Protein AF-Q19450-F1 (afdb_monomer_lite)

Sequence (254 aa):
MGIEKHACKVAGTRKIILIYSLVGLLTFSYFVCAEPRILIRANNFVHLALHAIVLFGVYNNTERSLRWSANIVYFYVLLYFAIFLVFPVMLASCKASGILPGITEGKVLKMIDKVLGRNNEPFGNETAAQIDVHIKHQLFKVFGDDFTKNKVNSMILCDISRKQLLKMPQHSDFKLMEQSRIYLDNYASKVVFEKILQDVRRDDECMYGLIAGLGMGLFCYMLYGLIYLEHAMLKQLWSIAVIVKPTEENYSNF

InterPro domains:
  IPR024483 Glia associated membrane protein glam-1 [PF10912] (13-120)
  IPR024483 Glia associated membrane protein glam-1 [PTHR35013] (1-247)

pLDDT: mean 77.2, std 13.77, range [36.59, 93.75]

Foldseek 3Di:
DVVVVLVVVLVVLLVVLLVVLVVQLVVLVVVLVPDPDPVSNVVSVVSNVLSVLLNVLSLQLALVSLVVSLVVLVVVLVVLVVCLVVVLVVVVVCVVVCVPVPPPPPPVVVVVCVVVVVPPDVVCVVVLVVLLVVLLVLLCQQQVDPVVNVVSVVLSVPPVSVVLSSCLCVDPVSVVSNVVVDHDDPVVSVVVVVVSSVVSVVVVVVVCVVVVSVVVSVVSVVVSVVSVVSSVSSVSSSVVCVVVVDDPVVSNVD

Secondary structure (DSSP, 8-state):
-HHHHHHHHHHHHHHHHHHHHHHHHHHHHHHHHH---HHHHHHHHHHHHHHHHHHHHHHH--HHHHHHHHHHHHHHHHHHHHHHHHHHHHHHHHHHTT-S----HHHHHHHHHHHTT----THHHHHHHHHHHHHHHHHHHH---HHHHHHHHHHHTSHHHHHHHHHGGGSHHHHHHHHHT----HHHHHHHHHHHHHHHHHHHHHHHHHHHHHHHHHHHHHHHHHHHHHHHHHHHHHHHHHHH---HHHHHH-

Structure (mmCIF, N/CA/C/O backbone):
data_AF-Q19450-F1
#
_entry.id   AF-Q19450-F1
#
loop_
_atom_site.group_PDB
_atom_site.id
_atom_site.type_symbol
_atom_site.label_atom_id
_atom_site.label_alt_id
_atom_site.label_comp_id
_atom_site.label_asym_id
_atom_site.label_entity_id
_atom_site.label_seq_id
_atom_site.pdbx_PDB_ins_code
_atom_site.Cartn_x
_atom_site.Cartn_y
_atom_site.Cartn_z
_atom_site.occupancy
_atom_site.B_iso_or_equiv
_atom_site.auth_seq_id
_atom_site.auth_comp_id
_atom_site.auth_asym_id
_atom_site.auth_atom_id
_atom_site.pdbx_PDB_model_num
ATOM 1 N N . MET A 1 1 ? -37.309 -21.407 18.566 1.00 50.69 1 MET A N 1
ATOM 2 C CA . MET A 1 1 ? -36.339 -21.708 17.484 1.00 50.69 1 MET A CA 1
ATOM 3 C C . MET A 1 1 ? -35.580 -20.494 16.925 1.00 50.69 1 MET A C 1
ATOM 5 O O . MET A 1 1 ? -34.470 -20.682 16.444 1.00 50.69 1 MET A O 1
ATOM 9 N N . GLY A 1 2 ? -36.120 -19.262 16.956 1.00 69.25 2 GLY A N 1
ATOM 10 C CA . GLY A 1 2 ? -35.393 -18.073 16.466 1.00 69.25 2 GLY A CA 1
ATOM 11 C C . GLY A 1 2 ? -34.268 -17.585 17.392 1.00 69.25 2 GLY A C 1
ATOM 12 O O . GLY A 1 2 ? -33.172 -17.293 16.924 1.00 69.25 2 GLY A O 1
ATOM 13 N N . ILE A 1 3 ? -34.511 -17.556 18.708 1.00 63.91 3 ILE A N 1
ATOM 14 C CA . ILE A 1 3 ? -33.591 -16.966 19.700 1.00 63.91 3 ILE A CA 1
ATOM 15 C C . ILE A 1 3 ? -32.264 -17.741 19.793 1.00 63.91 3 ILE A C 1
ATOM 17 O O . ILE A 1 3 ? -31.203 -17.126 19.768 1.00 63.91 3 ILE A O 1
ATOM 21 N N . GLU A 1 4 ? -32.293 -19.077 19.790 1.00 66.06 4 GLU A N 1
ATOM 22 C CA . GLU A 1 4 ? -31.074 -19.908 19.836 1.00 66.06 4 GLU A CA 1
ATOM 23 C C . GLU A 1 4 ? -30.169 -19.711 18.611 1.00 66.06 4 GLU A C 1
ATOM 25 O O . GLU A 1 4 ? -28.948 -19.608 18.739 1.00 66.06 4 GLU A O 1
ATOM 30 N N . LYS A 1 5 ? -30.756 -19.583 17.411 1.00 71.88 5 LYS A N 1
ATOM 31 C CA . LYS A 1 5 ? -29.988 -19.283 16.191 1.00 71.88 5 LYS A CA 1
ATOM 32 C C . LYS A 1 5 ? -29.337 -17.900 16.262 1.00 71.88 5 LYS A C 1
ATOM 34 O O . LYS A 1 5 ? -28.236 -17.727 15.743 1.00 71.88 5 LYS A O 1
ATOM 39 N N . HIS A 1 6 ? -29.992 -16.926 16.896 1.00 66.31 6 HIS A N 1
ATOM 40 C CA . HIS A 1 6 ? -29.406 -15.606 17.128 1.00 66.31 6 HIS A CA 1
ATOM 41 C C . HIS A 1 6 ? -28.274 -15.658 18.161 1.00 66.31 6 HIS A C 1
ATOM 43 O O . HIS A 1 6 ? -27.201 -15.130 17.884 1.00 66.31 6 HIS A O 1
ATOM 49 N N . ALA A 1 7 ? -28.464 -16.361 19.280 1.00 65.06 7 ALA A N 1
ATOM 50 C CA . ALA A 1 7 ? -27.452 -16.566 20.318 1.00 65.06 7 ALA A CA 1
ATOM 51 C C . ALA A 1 7 ? -26.154 -17.189 19.768 1.00 65.06 7 ALA A C 1
ATOM 53 O O . ALA A 1 7 ? -25.063 -16.667 19.996 1.00 65.06 7 ALA A O 1
ATOM 54 N N . CYS A 1 8 ? -26.266 -18.254 18.966 1.00 69.25 8 CYS A N 1
ATOM 55 C CA . CYS A 1 8 ? -25.104 -18.913 18.362 1.00 69.25 8 CYS A CA 1
ATOM 56 C C . CYS A 1 8 ? -24.347 -17.989 17.385 1.00 69.25 8 CYS A C 1
ATOM 58 O O . CYS A 1 8 ? -23.115 -17.942 17.397 1.00 69.25 8 CYS A O 1
ATOM 60 N N . LYS A 1 9 ? -25.073 -17.193 16.582 1.00 74.88 9 LYS A N 1
ATOM 61 C CA . LYS A 1 9 ? -24.461 -16.204 15.678 1.00 74.88 9 LYS A CA 1
ATOM 62 C C . LYS A 1 9 ? -23.695 -15.121 16.443 1.00 74.88 9 LYS A C 1
ATOM 64 O O . LYS A 1 9 ? -22.593 -14.782 16.029 1.00 74.88 9 LYS A O 1
ATOM 69 N N . VAL A 1 10 ? -24.236 -14.619 17.556 1.00 71.50 10 VAL A N 1
ATOM 70 C CA . VAL A 1 10 ? -23.591 -13.591 18.400 1.00 71.50 10 VAL A CA 1
ATOM 71 C C . VAL A 1 10 ? -22.265 -14.083 18.960 1.00 71.50 10 VAL A C 1
ATOM 73 O O . VAL A 1 10 ? -21.250 -13.412 18.782 1.00 71.50 10 VAL A O 1
ATOM 76 N N . ALA A 1 11 ? -22.263 -15.267 19.580 1.00 74.06 11 ALA A N 1
ATOM 77 C CA . ALA A 1 11 ? -21.056 -15.846 20.164 1.00 74.06 11 ALA A CA 1
ATOM 78 C C . ALA A 1 11 ? -19.963 -16.058 19.099 1.00 74.06 11 ALA A C 1
ATOM 80 O O . ALA A 1 11 ? -18.778 -15.827 19.350 1.00 74.06 11 ALA A O 1
ATOM 81 N N . GLY A 1 12 ? -20.362 -16.440 17.879 1.00 82.38 12 GLY A N 1
ATOM 82 C CA . GLY A 1 12 ? -19.467 -16.518 16.723 1.00 82.38 12 GLY A CA 1
ATOM 83 C C . GLY A 1 12 ? -18.892 -15.156 16.327 1.00 82.38 12 GLY A C 1
ATOM 84 O O . GLY A 1 12 ? -17.674 -14.999 16.261 1.00 82.38 12 GLY A O 1
ATOM 85 N N . THR A 1 13 ? -19.749 -14.151 16.116 1.00 82.94 13 THR A N 1
ATOM 86 C CA . THR A 1 13 ? -19.336 -12.783 15.760 1.00 82.94 13 THR A CA 1
ATOM 87 C C . THR A 1 13 ? -18.384 -12.196 16.804 1.00 82.94 13 THR A C 1
ATOM 89 O O . THR A 1 13 ? -17.359 -11.632 16.430 1.00 82.94 13 THR A O 1
ATOM 92 N N . ARG A 1 14 ? -18.658 -12.383 18.102 1.00 82.81 14 ARG A N 1
ATOM 93 C CA . ARG A 1 14 ? -17.818 -11.877 19.197 1.00 82.81 14 ARG A CA 1
ATOM 94 C C . ARG A 1 14 ? -16.400 -12.437 19.143 1.00 82.81 14 ARG A C 1
ATOM 96 O O . ARG A 1 14 ? -15.439 -11.672 19.170 1.00 82.81 14 ARG A O 1
ATOM 103 N N . LYS A 1 15 ? -16.268 -13.764 19.029 1.00 86.56 15 LYS A N 1
ATOM 104 C CA . LYS A 1 15 ? -14.964 -14.441 18.934 1.00 86.56 15 LYS A CA 1
ATOM 105 C C . LYS A 1 15 ? -14.156 -13.931 17.744 1.00 86.56 15 LYS A C 1
ATOM 107 O O . LYS A 1 15 ? -12.965 -13.680 17.891 1.00 86.56 15 LYS A O 1
ATOM 112 N N . ILE A 1 16 ? -14.807 -13.734 16.596 1.00 88.94 16 ILE A N 1
ATOM 113 C CA . ILE A 1 16 ? -14.149 -13.220 15.390 1.00 88.94 16 ILE A CA 1
ATOM 114 C C . ILE A 1 16 ? -13.612 -11.804 15.625 1.00 88.94 16 ILE A C 1
ATOM 116 O O . ILE A 1 16 ? -12.448 -11.563 15.317 1.00 88.94 16 ILE A O 1
ATOM 120 N N . ILE A 1 17 ? -14.404 -10.891 16.207 1.00 89.00 17 ILE A N 1
ATOM 121 C CA . ILE A 1 17 ? -13.928 -9.523 16.488 1.00 89.00 17 ILE A CA 1
ATOM 122 C C . ILE A 1 17 ? -12.782 -9.547 17.500 1.00 89.00 17 ILE A C 1
ATOM 124 O O . ILE A 1 17 ? -11.773 -8.898 17.266 1.00 89.00 17 ILE A O 1
ATOM 128 N N . LEU A 1 18 ? -12.885 -10.320 18.587 1.00 89.62 18 LEU A N 1
ATOM 129 C CA . LEU A 1 18 ? -11.816 -10.400 19.590 1.00 89.62 18 LEU A CA 1
ATOM 130 C C . LEU A 1 18 ? -10.496 -10.893 18.985 1.00 89.62 18 LEU A C 1
ATOM 132 O O . LEU A 1 18 ? -9.450 -10.297 19.235 1.00 89.62 18 LEU A O 1
ATOM 136 N N . ILE A 1 19 ? -10.543 -11.948 18.165 1.00 91.38 19 ILE A N 1
ATOM 137 C CA . ILE A 1 19 ? -9.359 -12.460 17.464 1.00 91.38 19 ILE A CA 1
ATOM 138 C C . ILE A 1 19 ? -8.822 -11.403 16.494 1.00 91.38 19 ILE A C 1
ATOM 140 O O . ILE A 1 19 ? -7.620 -11.143 16.484 1.00 91.38 19 ILE A O 1
ATOM 144 N N . TYR A 1 20 ? -9.696 -10.764 15.713 1.00 90.69 20 TYR A N 1
ATOM 145 C CA . TYR A 1 20 ? -9.311 -9.724 14.761 1.00 90.69 20 TYR A CA 1
ATOM 146 C C . TYR A 1 20 ? -8.638 -8.530 15.449 1.00 90.69 20 TYR A C 1
ATOM 148 O O . TYR A 1 20 ? -7.533 -8.150 15.066 1.00 90.69 20 TYR A O 1
ATOM 156 N N . SER A 1 21 ? -9.244 -7.981 16.504 1.00 91.19 21 SER A N 1
ATOM 157 C CA . SER A 1 21 ? -8.683 -6.857 17.254 1.00 91.19 21 SER A CA 1
ATOM 158 C C . SER A 1 21 ? -7.386 -7.246 17.970 1.00 91.19 21 SER A C 1
ATOM 160 O O . SER A 1 21 ? -6.476 -6.427 18.044 1.00 91.19 21 SER A O 1
ATOM 162 N N . LEU A 1 22 ? -7.238 -8.491 18.441 1.00 92.88 22 LEU A N 1
ATOM 163 C CA . LEU A 1 22 ? -5.985 -8.973 19.036 1.00 92.88 22 LEU A CA 1
ATOM 164 C C . LEU A 1 22 ? -4.860 -9.077 17.995 1.00 92.88 22 LEU A C 1
ATOM 166 O O . LEU A 1 22 ? -3.748 -8.610 18.242 1.00 92.88 22 LEU A O 1
ATOM 170 N N . VAL A 1 23 ? -5.144 -9.629 16.812 1.00 93.06 23 VAL A N 1
ATOM 171 C CA . VAL A 1 23 ? -4.185 -9.667 15.693 1.00 93.06 23 VAL A CA 1
ATOM 172 C C . VAL A 1 23 ? -3.824 -8.251 15.243 1.00 93.06 23 VAL A C 1
ATOM 174 O O . VAL A 1 23 ? -2.648 -7.966 15.004 1.00 93.06 23 VAL A O 1
ATOM 177 N N . GLY A 1 24 ? -4.812 -7.356 15.179 1.00 89.62 24 GLY A N 1
ATOM 178 C CA . GLY A 1 24 ? -4.623 -5.935 14.907 1.00 89.62 24 GLY A CA 1
ATOM 179 C C . GLY A 1 24 ? -3.685 -5.288 15.924 1.00 89.62 24 GLY A C 1
ATOM 180 O O . GLY A 1 24 ? -2.680 -4.697 15.535 1.00 89.62 24 GLY A O 1
ATOM 181 N N . LEU A 1 25 ? -3.931 -5.472 17.224 1.00 92.19 25 LEU A N 1
ATOM 182 C CA . LEU A 1 25 ? -3.067 -4.959 18.290 1.00 92.19 25 LEU A CA 1
ATOM 183 C C . LEU A 1 25 ? -1.623 -5.440 18.151 1.00 92.19 25 LEU A C 1
ATOM 185 O O . LEU A 1 25 ? -0.707 -4.622 18.217 1.00 92.19 25 LEU A O 1
ATOM 189 N N . LEU A 1 26 ? -1.403 -6.736 17.920 1.00 93.75 26 LEU A N 1
ATOM 190 C CA . LEU A 1 26 ? -0.056 -7.285 17.733 1.00 93.75 26 LEU A CA 1
ATOM 191 C C . LEU A 1 26 ? 0.631 -6.694 16.497 1.00 93.75 26 LEU A C 1
ATOM 193 O O . LEU A 1 26 ? 1.791 -6.285 16.557 1.00 93.75 26 LEU A O 1
ATOM 197 N N . THR A 1 27 ? -0.107 -6.598 15.394 1.00 90.69 27 THR A N 1
ATOM 198 C CA . THR A 1 27 ? 0.395 -6.106 14.111 1.00 90.69 27 THR A CA 1
ATOM 199 C C . THR A 1 27 ? 0.768 -4.626 14.196 1.00 90.69 27 THR A C 1
ATOM 201 O O . THR A 1 27 ? 1.885 -4.243 13.847 1.00 90.69 27 THR A O 1
ATOM 204 N N . PHE A 1 28 ? -0.118 -3.778 14.723 1.00 90.62 28 PHE A N 1
ATOM 205 C CA . PHE A 1 28 ? 0.160 -2.351 14.872 1.00 90.62 28 PHE A CA 1
ATOM 206 C C . PHE A 1 28 ? 1.187 -2.063 15.968 1.00 90.62 28 PHE A C 1
ATOM 208 O O . PHE A 1 28 ? 1.973 -1.135 15.801 1.00 90.62 28 PHE A O 1
ATOM 215 N N . SER A 1 29 ? 1.275 -2.877 17.026 1.00 92.56 29 SER A N 1
ATOM 216 C CA . SER A 1 29 ? 2.357 -2.756 18.019 1.00 92.56 29 SER A CA 1
ATOM 217 C C . SER A 1 29 ? 3.718 -2.998 17.373 1.00 92.56 29 SER A C 1
ATOM 219 O O . SER A 1 29 ? 4.634 -2.191 17.533 1.00 92.56 29 SER A O 1
ATOM 221 N N . TYR A 1 30 ? 3.832 -4.062 16.571 1.00 92.75 30 TYR A N 1
ATOM 222 C CA . TYR A 1 30 ? 5.042 -4.337 15.803 1.00 92.75 30 TYR A CA 1
ATOM 223 C C . TYR A 1 30 ? 5.384 -3.176 14.859 1.00 92.75 30 TYR A C 1
ATOM 225 O O . TYR A 1 30 ? 6.521 -2.705 14.853 1.00 92.75 30 TYR A O 1
ATOM 233 N N . PHE A 1 31 ? 4.406 -2.652 14.112 1.00 88.56 31 PHE A N 1
ATOM 234 C CA . PHE A 1 31 ? 4.639 -1.524 13.208 1.00 88.56 31 PHE A CA 1
ATOM 235 C C . PHE A 1 31 ? 4.999 -0.218 13.926 1.00 88.56 31 PHE A C 1
ATOM 237 O O . PHE A 1 31 ? 5.783 0.561 13.391 1.00 88.56 31 PHE A O 1
ATOM 244 N N . VAL A 1 32 ? 4.479 0.041 15.129 1.00 89.44 32 VAL A N 1
ATOM 245 C CA . VAL A 1 32 ? 4.887 1.203 15.937 1.00 89.44 32 VAL A CA 1
ATOM 246 C C . VAL A 1 32 ? 6.359 1.097 16.348 1.00 89.44 32 VAL A C 1
ATOM 248 O O . VAL A 1 32 ? 7.065 2.105 16.324 1.00 89.44 32 VAL A O 1
ATOM 251 N N . CYS A 1 33 ? 6.833 -0.103 16.691 1.00 89.50 33 CYS A N 1
ATOM 252 C CA . CYS A 1 33 ? 8.229 -0.338 17.065 1.00 89.50 33 CYS A CA 1
ATOM 253 C C . CYS A 1 33 ? 9.181 -0.357 15.860 1.00 89.50 33 CYS A C 1
ATOM 255 O O . CYS A 1 33 ? 10.314 0.106 15.972 1.00 89.50 33 CYS A O 1
ATOM 257 N N . ALA A 1 34 ? 8.739 -0.896 14.722 1.00 86.50 34 ALA A N 1
ATOM 258 C CA . ALA A 1 34 ? 9.574 -1.063 13.535 1.00 86.50 34 ALA A CA 1
ATOM 259 C C . ALA A 1 34 ? 9.701 0.214 12.686 1.00 86.50 34 ALA A C 1
ATOM 261 O O . ALA A 1 34 ? 10.673 0.358 11.946 1.00 86.50 34 ALA A O 1
ATOM 262 N N . GLU A 1 35 ? 8.730 1.130 12.757 1.00 80.38 35 GLU A N 1
ATOM 263 C CA . GLU A 1 35 ? 8.668 2.292 11.871 1.00 80.38 35 GLU A CA 1
ATOM 264 C C . GLU A 1 35 ? 9.397 3.523 12.453 1.00 80.38 35 GLU A C 1
ATOM 266 O O . GLU A 1 35 ? 8.951 4.100 13.451 1.00 80.38 35 GLU A O 1
ATOM 271 N N . PRO A 1 36 ? 10.484 4.002 11.815 1.00 79.50 36 PRO A N 1
ATOM 272 C CA . PRO A 1 36 ? 11.206 5.184 12.282 1.00 79.50 36 PRO A CA 1
ATOM 273 C C . PRO A 1 36 ? 10.477 6.499 11.972 1.00 79.50 36 PRO A C 1
ATOM 275 O O . PRO A 1 36 ? 10.736 7.519 12.615 1.00 79.50 36 PRO A O 1
ATOM 278 N N . ARG A 1 37 ? 9.583 6.524 10.974 1.00 80.69 37 ARG A N 1
ATOM 279 C CA . ARG A 1 37 ? 8.949 7.766 10.513 1.00 80.69 37 ARG A CA 1
ATOM 280 C C . ARG A 1 37 ? 7.828 8.190 11.450 1.00 80.69 37 ARG A C 1
ATOM 282 O O . ARG A 1 37 ? 6.822 7.497 11.582 1.00 80.69 37 ARG A O 1
ATOM 289 N N . ILE A 1 38 ? 7.954 9.387 12.024 1.00 80.12 38 ILE A N 1
ATOM 290 C CA . ILE A 1 38 ? 7.049 9.866 13.078 1.00 80.12 38 ILE A CA 1
ATOM 291 C C . ILE A 1 38 ? 5.577 9.929 12.647 1.00 80.12 38 ILE A C 1
ATOM 293 O O . ILE A 1 38 ? 4.710 9.544 13.424 1.00 80.12 38 ILE A O 1
ATOM 297 N N . LEU A 1 39 ? 5.295 10.338 11.403 1.00 78.12 39 LEU A N 1
ATOM 298 C CA . LEU A 1 39 ? 3.928 10.421 10.874 1.00 78.12 39 LEU A CA 1
ATOM 299 C C . LEU A 1 39 ? 3.292 9.038 10.697 1.00 78.12 39 LEU A C 1
ATOM 301 O O . LEU A 1 39 ? 2.138 8.839 11.066 1.00 78.12 39 LEU A O 1
ATOM 305 N N . ILE A 1 40 ? 4.051 8.070 10.175 1.00 79.88 40 ILE A N 1
ATOM 306 C CA . ILE A 1 40 ? 3.561 6.697 9.996 1.00 79.88 40 ILE A CA 1
ATOM 307 C C . ILE A 1 40 ? 3.385 6.037 11.366 1.00 79.88 40 ILE A C 1
ATOM 309 O O . ILE A 1 40 ? 2.362 5.410 11.623 1.00 79.88 40 ILE A O 1
ATOM 313 N N . ARG A 1 41 ? 4.328 6.257 12.289 1.00 79.88 41 ARG A N 1
ATOM 314 C CA . ARG A 1 41 ? 4.231 5.776 13.668 1.00 79.88 41 ARG A CA 1
ATOM 315 C C . ARG A 1 41 ? 3.014 6.347 14.397 1.00 79.88 41 ARG A C 1
ATOM 317 O O . ARG A 1 41 ? 2.321 5.596 15.075 1.00 79.88 41 ARG A O 1
ATOM 324 N N . ALA A 1 42 ? 2.723 7.639 14.232 1.00 84.19 42 ALA A N 1
ATOM 325 C CA . ALA A 1 42 ? 1.519 8.260 14.779 1.00 84.19 42 ALA A CA 1
ATOM 326 C C . ALA A 1 42 ? 0.249 7.625 14.194 1.00 84.19 42 ALA A C 1
ATOM 328 O O . ALA A 1 42 ? -0.636 7.243 14.953 1.00 84.19 42 ALA A O 1
ATOM 329 N N . ASN A 1 43 ? 0.188 7.420 12.873 1.00 85.25 43 ASN A N 1
ATOM 330 C CA . ASN A 1 43 ? -0.930 6.716 12.239 1.00 85.25 43 ASN A CA 1
ATOM 331 C C . ASN A 1 43 ? -1.114 5.295 12.807 1.00 85.25 43 ASN A C 1
ATOM 333 O O . ASN A 1 43 ? -2.223 4.906 13.169 1.00 85.25 43 ASN A O 1
ATOM 337 N N . ASN A 1 44 ? -0.023 4.541 12.962 1.00 87.19 44 ASN A N 1
ATOM 338 C CA . ASN A 1 44 ? -0.051 3.194 13.536 1.00 87.19 44 ASN A CA 1
ATOM 339 C C . ASN A 1 44 ? -0.505 3.198 15.001 1.00 87.19 44 ASN A C 1
ATOM 341 O O . ASN A 1 44 ? -1.231 2.300 15.415 1.00 87.19 44 ASN A O 1
ATOM 345 N N . PHE A 1 45 ? -0.136 4.221 15.776 1.00 90.62 45 PHE A N 1
ATOM 346 C CA . PHE A 1 45 ? -0.608 4.384 17.150 1.00 90.62 45 PHE A CA 1
ATOM 347 C C . PHE A 1 45 ? -2.119 4.635 17.213 1.00 90.62 45 PHE A C 1
ATOM 349 O O . PHE A 1 45 ? -2.799 4.106 18.088 1.00 90.62 45 PHE A O 1
ATOM 356 N N . VAL A 1 46 ? -2.669 5.392 16.261 1.00 90.56 46 VAL A N 1
ATOM 357 C CA . VAL A 1 46 ? -4.119 5.604 16.176 1.00 90.56 46 VAL A CA 1
ATOM 358 C C . VAL A 1 46 ? -4.847 4.296 15.839 1.00 90.56 46 VAL A C 1
ATOM 360 O O . VAL A 1 46 ? -5.846 3.982 16.483 1.00 90.56 46 VAL A O 1
ATOM 363 N N . HIS A 1 47 ? -4.332 3.493 14.901 1.00 90.50 47 HIS A N 1
ATOM 364 C CA . HIS A 1 47 ? -4.883 2.157 14.622 1.00 90.50 47 HIS A CA 1
ATOM 365 C C . HIS A 1 47 ? -4.783 1.215 15.832 1.00 90.50 47 HIS A C 1
ATOM 367 O O . HIS A 1 47 ? -5.718 0.471 16.126 1.00 90.50 47 HIS A O 1
ATOM 373 N N . LEU A 1 48 ? -3.672 1.270 16.570 1.00 92.06 48 LEU A N 1
ATOM 374 C CA . LEU A 1 48 ? -3.494 0.508 17.802 1.00 92.06 48 LEU A CA 1
ATOM 375 C C . LEU A 1 48 ? -4.552 0.889 18.849 1.00 92.06 48 LEU A C 1
ATOM 377 O O . LEU A 1 48 ? -5.204 0.016 19.421 1.00 92.06 48 LEU A O 1
ATOM 381 N N . ALA A 1 49 ? -4.758 2.190 19.064 1.00 92.81 49 ALA A N 1
ATOM 382 C CA . ALA A 1 49 ? -5.766 2.699 19.987 1.00 92.81 49 ALA A CA 1
ATOM 383 C C . ALA A 1 49 ? -7.188 2.292 19.566 1.00 92.81 49 ALA A C 1
ATOM 385 O O . ALA A 1 49 ? -7.987 1.909 20.420 1.00 92.81 49 ALA A O 1
ATOM 386 N N . LEU A 1 50 ? -7.490 2.310 18.263 1.00 92.88 50 LEU A N 1
ATOM 387 C CA . LEU A 1 50 ? -8.768 1.837 17.731 1.00 92.88 50 LEU A CA 1
ATOM 388 C C . LEU A 1 50 ? -9.026 0.380 18.131 1.00 92.88 50 LEU A C 1
ATOM 390 O O . LEU A 1 50 ? -10.048 0.093 18.752 1.00 92.88 50 LEU A O 1
ATOM 394 N N . HIS A 1 51 ? -8.090 -0.529 17.844 1.00 92.44 51 HIS A N 1
ATOM 395 C CA . HIS A 1 51 ? -8.269 -1.939 18.189 1.00 92.44 51 HIS A CA 1
ATOM 396 C C . HIS A 1 51 ? -8.315 -2.178 19.701 1.00 92.44 51 HIS A C 1
ATOM 398 O O . HIS A 1 51 ? -9.052 -3.056 20.143 1.00 92.44 51 HIS A O 1
ATOM 404 N N . ALA A 1 52 ? -7.611 -1.380 20.510 1.00 93.19 52 ALA A N 1
ATOM 405 C CA . ALA A 1 52 ? -7.726 -1.442 21.968 1.00 93.19 52 ALA A CA 1
ATOM 406 C C . ALA A 1 52 ? -9.143 -1.069 22.444 1.00 93.19 52 ALA A C 1
ATOM 408 O O . ALA A 1 52 ? -9.720 -1.758 23.285 1.00 93.19 52 ALA A O 1
ATOM 409 N N . ILE A 1 53 ? -9.728 -0.008 21.878 1.00 93.31 53 ILE A N 1
ATOM 410 C CA . ILE A 1 53 ? -11.091 0.450 22.193 1.00 93.31 53 ILE A CA 1
ATOM 411 C C . ILE A 1 53 ? -12.138 -0.574 21.752 1.00 93.31 53 ILE A C 1
ATOM 413 O O . ILE A 1 53 ? -13.115 -0.811 22.471 1.00 93.31 53 ILE A O 1
ATOM 417 N N . VAL A 1 54 ? -11.954 -1.191 20.583 1.00 91.88 54 VAL A N 1
ATOM 418 C CA . VAL A 1 54 ? -12.847 -2.254 20.112 1.00 91.88 54 VAL A CA 1
ATOM 419 C C . VAL A 1 54 ? -12.738 -3.477 21.014 1.00 91.88 54 VAL A C 1
ATOM 421 O O . VAL A 1 54 ? -13.763 -3.957 21.497 1.00 91.88 54 VAL A O 1
ATOM 424 N N . LEU A 1 55 ? -11.518 -3.923 21.324 1.00 91.81 55 LEU A N 1
ATOM 425 C CA . LEU A 1 55 ? -11.285 -5.057 22.214 1.00 91.81 55 LEU A CA 1
ATOM 426 C C . LEU A 1 55 ? -11.947 -4.831 23.579 1.00 91.81 55 LEU A C 1
ATOM 428 O O . LEU A 1 55 ? -12.680 -5.695 24.050 1.00 91.81 55 LEU A O 1
ATOM 432 N N . PHE A 1 56 ? -11.758 -3.655 24.184 1.00 90.62 56 PHE A N 1
ATOM 433 C CA . PHE A 1 56 ? -12.371 -3.305 25.467 1.00 90.62 56 PHE A CA 1
ATOM 434 C C . PHE A 1 56 ? -13.902 -3.236 25.388 1.00 90.62 56 PHE A C 1
ATOM 436 O O . PHE A 1 56 ? -14.601 -3.716 26.282 1.00 90.62 56 PHE A O 1
ATOM 443 N N . GLY A 1 57 ? -14.441 -2.673 24.304 1.00 88.25 57 GLY A N 1
ATOM 444 C CA . GLY A 1 57 ? -15.882 -2.592 24.071 1.00 88.25 57 GLY A CA 1
ATOM 445 C C . GLY A 1 57 ? -16.549 -3.961 24.002 1.00 88.25 57 GLY A C 1
ATOM 446 O O . GLY A 1 57 ? -17.585 -4.171 24.637 1.00 88.25 57 GLY A O 1
ATOM 447 N N . VAL A 1 58 ? -15.925 -4.882 23.263 1.00 88.56 58 VAL A N 1
ATOM 448 C CA . VAL A 1 58 ? -16.392 -6.260 23.069 1.00 88.56 58 VAL A CA 1
ATOM 449 C C . VAL A 1 58 ? -16.171 -7.110 24.318 1.00 88.56 58 VAL A C 1
ATOM 451 O O . VAL A 1 58 ? -17.043 -7.904 24.661 1.00 88.56 58 VAL A O 1
ATOM 454 N N . TYR A 1 59 ? -15.052 -6.924 25.021 1.00 87.69 59 TYR A N 1
ATOM 455 C CA . TYR A 1 59 ? -14.739 -7.645 26.256 1.00 87.69 59 TYR A CA 1
ATOM 456 C C . TYR A 1 59 ? -15.742 -7.341 27.374 1.00 87.69 59 TYR A C 1
ATOM 458 O O . TYR A 1 59 ? -16.274 -8.263 27.984 1.00 87.69 59 TYR A O 1
ATOM 466 N N . ASN A 1 60 ? -16.057 -6.060 27.604 1.00 85.31 60 ASN A N 1
ATOM 467 C CA . ASN A 1 60 ? -17.040 -5.680 28.623 1.00 85.31 60 ASN A CA 1
ATOM 468 C C . ASN A 1 60 ? -18.471 -6.067 28.236 1.00 85.31 60 ASN A C 1
ATOM 470 O O . ASN A 1 60 ? -19.318 -6.207 29.111 1.00 85.31 60 ASN A O 1
ATOM 474 N N . ASN A 1 61 ? -18.751 -6.194 26.934 1.00 82.50 61 ASN A N 1
ATOM 475 C CA . ASN A 1 61 ? -20.024 -6.646 26.367 1.00 82.50 61 ASN A CA 1
ATOM 476 C C . ASN A 1 61 ? -21.276 -5.854 26.819 1.00 82.50 61 ASN A C 1
ATOM 478 O O . ASN A 1 61 ? -22.395 -6.245 26.517 1.00 82.50 61 ASN A O 1
ATOM 482 N N . THR A 1 62 ? -21.129 -4.719 27.505 1.00 83.25 62 THR A N 1
ATOM 483 C CA . THR A 1 62 ? -22.265 -3.896 27.945 1.00 83.25 62 THR A CA 1
ATOM 484 C C . THR A 1 62 ? -22.855 -3.094 26.784 1.00 83.25 62 THR A C 1
ATOM 486 O O . THR A 1 62 ? -22.142 -2.684 25.865 1.00 83.25 62 THR A O 1
ATOM 489 N N . GLU A 1 63 ? -24.150 -2.773 26.847 1.00 83.75 63 GLU A N 1
ATOM 490 C CA . GLU A 1 63 ? -24.797 -1.920 25.838 1.00 83.75 63 GLU A CA 1
ATOM 491 C C . GLU A 1 63 ? -24.057 -0.580 25.666 1.00 83.75 63 GLU A C 1
ATOM 493 O O . GLU A 1 63 ? -23.794 -0.135 24.545 1.00 83.75 63 GLU A O 1
ATOM 498 N N . ARG A 1 64 ? -23.671 0.048 26.787 1.00 87.75 64 ARG A N 1
ATOM 499 C CA . ARG A 1 64 ? -22.973 1.338 26.796 1.00 87.75 64 ARG A CA 1
ATOM 500 C C . ARG A 1 64 ? -21.578 1.236 26.181 1.00 87.75 64 ARG A C 1
ATOM 502 O O . ARG A 1 64 ? -21.219 2.116 25.398 1.00 87.75 64 ARG A O 1
ATOM 509 N N . SER A 1 65 ? -20.808 0.194 26.509 1.00 88.50 65 SER A N 1
ATOM 510 C CA . SER A 1 65 ? -19.463 0.000 25.951 1.00 88.50 65 SER A CA 1
ATOM 511 C C . SER A 1 65 ? -19.516 -0.278 24.452 1.00 88.50 65 SER A C 1
ATOM 513 O O . SER A 1 65 ? -18.795 0.367 23.699 1.00 88.50 65 SER A O 1
ATOM 515 N N . LEU A 1 66 ? -20.422 -1.152 24.001 1.00 87.94 66 LEU A N 1
ATOM 516 C CA . LEU A 1 66 ? -20.596 -1.463 22.580 1.00 87.94 66 LEU A CA 1
ATOM 517 C C . LEU A 1 66 ? -21.040 -0.236 21.776 1.00 87.94 66 LEU A C 1
ATOM 519 O O . LEU A 1 66 ? -20.483 0.029 20.711 1.00 87.94 66 LEU A O 1
ATOM 523 N N . ARG A 1 67 ? -21.990 0.555 22.295 1.00 89.12 67 ARG A N 1
ATOM 524 C CA . ARG A 1 67 ? -22.430 1.803 21.652 1.00 89.12 67 ARG A CA 1
ATOM 525 C C . ARG A 1 67 ? -21.299 2.824 21.558 1.00 89.12 67 ARG A C 1
ATOM 527 O O . ARG A 1 67 ? -21.142 3.471 20.526 1.00 89.12 67 ARG A O 1
ATOM 534 N N . TRP A 1 68 ? -20.518 2.981 22.625 1.00 91.06 68 TRP A N 1
ATOM 535 C CA . TRP A 1 68 ? -19.395 3.915 22.646 1.00 91.06 68 TRP A CA 1
ATOM 536 C C . TRP A 1 68 ? -18.289 3.494 21.672 1.00 91.06 68 TRP A C 1
ATOM 538 O O . TRP A 1 68 ? -17.866 4.311 20.855 1.00 91.06 68 TRP A O 1
ATOM 548 N N . SER A 1 69 ? -17.899 2.216 21.673 1.00 91.00 69 SER A N 1
ATOM 549 C CA . SER A 1 69 ? -16.920 1.687 20.721 1.00 91.00 69 SER A CA 1
ATOM 550 C C . SER A 1 69 ? -17.414 1.806 19.278 1.00 91.00 69 SER A C 1
ATOM 552 O O . SER A 1 69 ? -16.664 2.278 18.430 1.00 91.00 69 SER A O 1
ATOM 554 N N . ALA A 1 70 ? -18.682 1.488 18.988 1.00 90.81 70 ALA A N 1
ATOM 555 C CA . ALA A 1 70 ? -19.250 1.665 17.649 1.00 90.81 70 ALA A CA 1
ATOM 556 C C . ALA A 1 70 ? -19.199 3.132 17.184 1.00 90.81 70 ALA A C 1
ATOM 558 O O . ALA A 1 70 ? -18.789 3.405 16.058 1.00 90.81 70 ALA A O 1
ATOM 559 N N . ASN A 1 71 ? -19.539 4.085 18.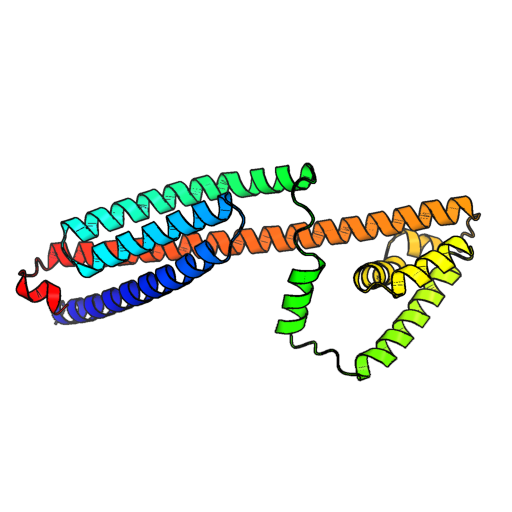059 1.00 91.88 71 ASN A N 1
ATOM 560 C CA . ASN A 1 71 ? -19.458 5.513 17.742 1.00 91.88 71 ASN A CA 1
ATOM 561 C C . ASN A 1 71 ? -18.020 5.966 17.451 1.00 91.88 71 ASN A C 1
ATOM 563 O O . ASN A 1 71 ? -17.803 6.755 16.531 1.00 91.88 71 ASN A O 1
ATOM 567 N N . ILE A 1 72 ? -17.038 5.469 18.209 1.00 92.25 72 ILE A N 1
ATOM 568 C CA . ILE A 1 72 ? -15.624 5.787 17.979 1.00 92.25 72 ILE A CA 1
ATOM 569 C C . ILE A 1 72 ? -15.150 5.216 16.650 1.00 92.25 72 ILE A C 1
ATOM 571 O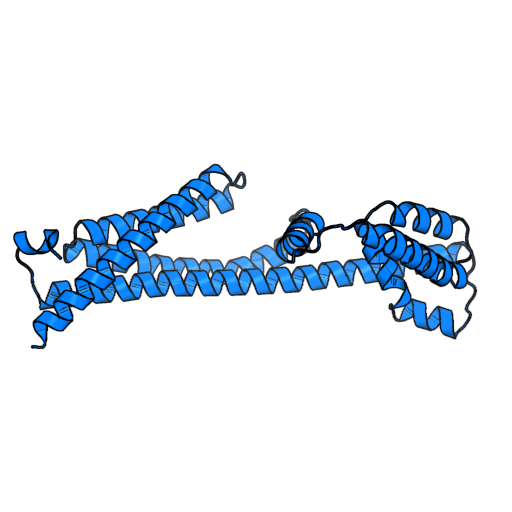 O . ILE A 1 72 ? -14.530 5.943 15.878 1.00 92.25 72 ILE A O 1
ATOM 575 N N . VAL A 1 73 ? -15.467 3.953 16.350 1.00 91.88 73 VAL A N 1
ATOM 576 C CA . VAL A 1 73 ? -15.099 3.351 15.063 1.00 91.88 73 VAL A CA 1
ATOM 577 C C . VAL A 1 73 ? -15.764 4.113 13.917 1.00 91.88 73 VAL A C 1
ATOM 579 O O . VAL A 1 73 ? -15.105 4.406 12.927 1.00 91.88 73 VAL A O 1
ATOM 582 N N . TYR A 1 74 ? -17.026 4.528 14.055 1.00 91.25 74 TYR A N 1
ATOM 583 C CA . TYR A 1 74 ? -17.696 5.350 13.044 1.00 91.25 74 TYR A CA 1
ATOM 584 C C . TYR A 1 74 ? -16.992 6.695 12.814 1.00 91.25 74 TYR A C 1
ATOM 586 O O . TYR A 1 74 ? -16.723 7.070 11.672 1.00 91.25 74 TYR A O 1
ATOM 594 N N . PHE A 1 75 ? -16.642 7.408 13.888 1.00 91.75 75 PHE A N 1
ATOM 595 C CA . PHE A 1 75 ? -15.874 8.648 13.781 1.00 91.75 75 PHE A CA 1
ATOM 596 C C . PHE A 1 75 ? -14.507 8.408 13.126 1.00 91.75 75 PHE A C 1
ATOM 598 O O . PHE A 1 75 ? -14.071 9.185 12.277 1.00 91.75 75 PHE A O 1
ATOM 605 N N . TYR A 1 76 ? -13.860 7.296 13.469 1.00 91.25 76 TYR A N 1
ATOM 606 C CA . TYR A 1 76 ? -12.593 6.897 12.883 1.00 91.25 76 TYR A CA 1
ATOM 607 C C . TYR A 1 76 ? -12.702 6.617 11.379 1.00 91.25 76 TYR A C 1
ATOM 609 O O . TYR A 1 76 ? -11.857 7.077 10.620 1.00 91.25 76 TYR A O 1
ATOM 617 N N . VAL A 1 77 ? -13.767 5.947 10.927 1.00 89.75 77 VAL A N 1
ATOM 618 C CA . VAL A 1 77 ? -14.055 5.727 9.498 1.00 89.75 77 VAL A CA 1
ATOM 619 C C . VAL A 1 77 ? -14.165 7.057 8.749 1.00 89.75 77 VAL A C 1
ATOM 621 O O . VAL A 1 77 ? -13.585 7.198 7.673 1.00 89.75 77 VAL A O 1
ATOM 624 N N . LEU A 1 78 ? -14.870 8.045 9.312 1.00 89.88 78 LEU A N 1
ATOM 625 C CA . LEU A 1 78 ? -15.003 9.373 8.702 1.00 89.88 78 LEU A CA 1
ATOM 626 C C . LEU A 1 78 ? -13.662 10.110 8.632 1.00 89.88 78 LEU A C 1
ATOM 628 O O . LEU A 1 78 ? -13.323 10.680 7.594 1.00 89.88 78 LEU A O 1
ATOM 632 N N . LEU A 1 79 ? -12.884 10.072 9.715 1.00 87.81 79 LEU A N 1
ATOM 633 C CA . LEU A 1 79 ? -11.563 10.692 9.757 1.00 87.81 79 LEU A CA 1
ATOM 634 C C . LEU A 1 79 ? -10.605 10.025 8.763 1.00 87.81 79 LEU A C 1
ATOM 636 O O . LEU A 1 79 ? -9.899 10.713 8.030 1.00 87.81 79 LEU A O 1
ATOM 640 N N . TYR A 1 80 ? -10.612 8.693 8.699 1.00 85.56 80 TYR A N 1
ATOM 641 C CA . TYR A 1 80 ? -9.787 7.928 7.772 1.00 85.56 80 TYR A CA 1
ATOM 642 C C . TYR A 1 80 ? -10.167 8.219 6.318 1.00 85.56 80 TYR A C 1
ATOM 644 O O . TYR A 1 80 ? -9.287 8.400 5.482 1.00 85.56 80 TYR A O 1
ATOM 652 N N . PHE A 1 81 ? -11.462 8.349 6.021 1.00 85.81 81 PHE A N 1
ATOM 653 C CA . PHE A 1 81 ? -11.934 8.771 4.704 1.00 85.81 81 PHE A CA 1
ATOM 654 C C . PHE A 1 81 ? -11.434 10.177 4.336 1.00 85.81 81 PHE A C 1
ATOM 656 O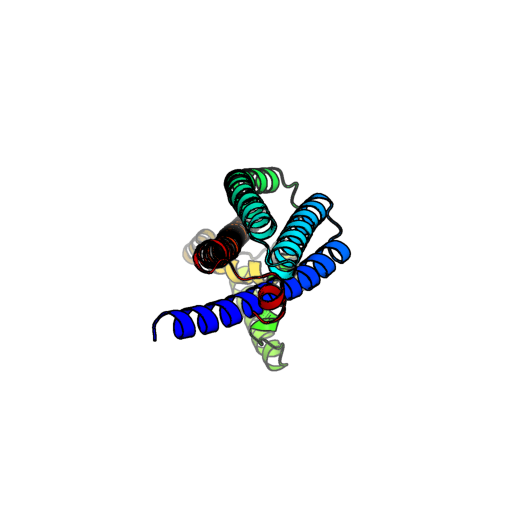 O . PHE A 1 81 ? -10.933 10.381 3.233 1.00 85.81 81 PHE A O 1
ATOM 663 N N . ALA A 1 82 ? -11.492 11.136 5.266 1.00 85.69 82 ALA A N 1
ATOM 664 C CA . ALA A 1 82 ? -10.965 12.481 5.038 1.00 85.69 82 ALA A CA 1
ATOM 665 C C . ALA A 1 82 ? -9.444 12.475 4.801 1.00 85.69 82 ALA A C 1
ATOM 667 O O . ALA A 1 82 ? -8.963 13.099 3.856 1.00 85.69 82 ALA A O 1
ATOM 668 N N . ILE A 1 83 ? -8.684 11.722 5.605 1.00 82.62 83 ILE A N 1
ATOM 669 C CA . ILE A 1 83 ? -7.237 11.549 5.412 1.00 82.62 83 ILE A CA 1
ATOM 670 C C . ILE A 1 83 ? -6.958 10.900 4.056 1.00 82.62 83 ILE A C 1
ATOM 672 O O . ILE A 1 83 ? -6.063 11.348 3.346 1.00 82.62 83 ILE A O 1
ATOM 676 N N . PHE A 1 84 ? -7.739 9.895 3.659 1.00 79.25 84 PHE A N 1
ATOM 677 C CA . PHE A 1 84 ? -7.603 9.236 2.364 1.00 79.25 84 PHE A CA 1
ATOM 678 C C . PHE A 1 84 ? -7.850 10.183 1.185 1.00 79.25 84 PHE A C 1
ATOM 680 O O . PHE A 1 84 ? -7.196 10.035 0.163 1.00 79.25 84 PHE A O 1
ATOM 687 N N . LEU A 1 85 ? -8.728 11.180 1.308 1.00 79.62 85 LEU A N 1
ATOM 688 C CA . LEU A 1 85 ? -8.887 12.200 0.264 1.00 79.62 85 LEU A CA 1
ATOM 689 C C . LEU A 1 85 ? -7.671 13.137 0.177 1.00 79.62 85 LEU A C 1
ATOM 691 O O . LEU A 1 85 ? -7.298 13.575 -0.909 1.00 79.62 85 LEU A O 1
ATOM 695 N N . VAL A 1 86 ? -7.023 13.422 1.309 1.00 77.56 86 VAL A N 1
ATOM 696 C CA . VAL A 1 86 ? -5.873 14.340 1.387 1.00 77.56 86 VAL A CA 1
ATOM 697 C C . VAL A 1 86 ? -4.551 13.651 1.024 1.00 77.56 86 VAL A C 1
ATOM 699 O O . VAL A 1 86 ? -3.665 14.261 0.423 1.00 77.56 86 VAL A O 1
ATOM 702 N N . PHE A 1 87 ? -4.393 12.371 1.358 1.00 73.62 87 PHE A N 1
ATOM 703 C CA . PHE A 1 87 ? -3.117 11.661 1.262 1.00 73.62 87 PHE A CA 1
ATOM 704 C C . PHE A 1 87 ? -2.584 11.500 -0.174 1.00 73.62 87 PHE A C 1
ATOM 706 O O . PHE A 1 87 ? -1.397 11.758 -0.378 1.00 73.62 87 PHE A O 1
ATOM 713 N N . PRO A 1 88 ? -3.398 11.157 -1.194 1.00 68.81 88 PRO A N 1
ATOM 714 C CA . PRO A 1 88 ? -2.963 11.126 -2.588 1.00 68.81 88 PRO A CA 1
ATOM 715 C C . PRO A 1 88 ? -2.452 12.485 -3.065 1.00 68.81 88 PRO A C 1
ATOM 717 O O . PRO A 1 88 ? -1.430 12.543 -3.744 1.00 68.81 88 PRO A O 1
ATOM 720 N N . VAL A 1 89 ? -3.112 13.576 -2.658 1.00 71.25 89 VAL A N 1
ATOM 721 C CA . VAL A 1 89 ? -2.703 14.947 -2.999 1.00 71.25 89 VAL A CA 1
ATOM 722 C C . VAL A 1 89 ? -1.358 15.276 -2.352 1.00 71.25 89 VAL A C 1
ATOM 724 O O . VAL A 1 89 ? -0.442 15.743 -3.029 1.00 71.25 89 VAL A O 1
ATOM 727 N N . MET A 1 90 ? -1.191 14.958 -1.064 1.00 69.44 90 MET A N 1
ATOM 728 C CA . MET A 1 90 ? 0.085 15.139 -0.366 1.00 69.44 90 MET A CA 1
ATOM 729 C C . MET A 1 90 ? 1.210 14.295 -0.975 1.00 69.44 90 MET A C 1
ATOM 731 O O . MET A 1 90 ? 2.307 14.803 -1.184 1.00 69.44 90 MET A O 1
ATOM 735 N N . LEU A 1 91 ? 0.962 13.020 -1.287 1.00 68.25 91 LEU A N 1
ATOM 736 C CA . LEU A 1 91 ? 1.962 12.144 -1.898 1.00 68.25 91 LEU A CA 1
ATOM 737 C C . LEU A 1 91 ? 2.351 12.609 -3.302 1.00 68.25 91 LEU A C 1
ATOM 739 O O . LEU A 1 91 ? 3.538 12.591 -3.627 1.00 68.25 91 LEU A O 1
ATOM 743 N N . ALA A 1 92 ? 1.385 13.038 -4.117 1.00 64.69 92 ALA A N 1
ATOM 744 C CA . ALA A 1 92 ? 1.656 13.616 -5.428 1.00 64.69 92 ALA A CA 1
ATOM 745 C C . ALA A 1 92 ? 2.526 14.875 -5.299 1.00 64.69 92 ALA A C 1
ATOM 747 O O . ALA A 1 92 ? 3.529 14.995 -5.999 1.00 64.69 92 ALA A O 1
ATOM 748 N N . SER A 1 93 ? 2.219 15.752 -4.337 1.00 68.88 93 SER A N 1
ATOM 749 C CA . SER A 1 93 ? 3.018 16.949 -4.055 1.00 68.88 93 SER A CA 1
ATOM 750 C C . SER A 1 93 ? 4.432 16.618 -3.564 1.00 68.88 93 SER A C 1
ATOM 752 O O . SER A 1 93 ? 5.391 17.227 -4.030 1.00 68.88 93 SER A O 1
ATOM 754 N N . CYS A 1 94 ? 4.592 15.652 -2.652 1.00 62.59 94 CYS A N 1
ATOM 755 C CA . CYS A 1 94 ? 5.900 15.238 -2.127 1.00 62.59 94 CYS A CA 1
ATOM 756 C C . CYS A 1 94 ? 6.767 14.523 -3.172 1.00 62.59 94 CYS A C 1
ATOM 758 O O . CYS A 1 94 ? 7.994 14.600 -3.114 1.00 62.59 94 CYS A O 1
ATOM 760 N N . LYS A 1 95 ? 6.145 13.803 -4.116 1.00 61.56 95 LYS A N 1
ATOM 761 C CA . LYS A 1 95 ? 6.846 13.234 -5.273 1.00 61.56 95 LYS A CA 1
ATOM 762 C C . LYS A 1 95 ? 7.255 14.328 -6.257 1.00 61.56 95 LYS A C 1
ATOM 764 O O . LYS A 1 95 ? 8.402 14.335 -6.687 1.00 61.56 95 LYS A O 1
ATOM 769 N N . ALA A 1 96 ? 6.360 15.268 -6.564 1.00 62.53 96 ALA A N 1
ATOM 770 C CA . ALA A 1 96 ? 6.650 16.385 -7.461 1.00 62.53 96 ALA A CA 1
ATOM 771 C C . ALA A 1 96 ? 7.773 17.295 -6.932 1.00 62.53 96 ALA A C 1
ATOM 773 O O . ALA A 1 96 ? 8.565 17.806 -7.716 1.00 62.53 96 ALA A O 1
ATOM 774 N N . SER A 1 97 ? 7.884 17.460 -5.611 1.00 66.56 97 SER A N 1
ATOM 775 C CA . SER A 1 97 ? 8.962 18.232 -4.984 1.00 66.56 97 SER A CA 1
ATOM 776 C C . SER A 1 97 ? 10.286 17.473 -4.843 1.00 66.56 97 SER A C 1
ATOM 778 O O . SER A 1 97 ? 11.263 18.049 -4.369 1.00 66.56 97 SER A O 1
ATOM 780 N N . GLY A 1 98 ? 10.335 16.182 -5.194 1.00 54.72 98 GLY A N 1
ATOM 781 C CA . GLY A 1 98 ? 11.518 15.336 -5.000 1.00 54.72 98 GLY A CA 1
ATOM 782 C C . GLY A 1 98 ? 11.853 15.034 -3.531 1.00 54.72 98 GLY A C 1
ATOM 783 O O . GLY A 1 98 ? 12.889 14.432 -3.255 1.00 54.72 98 GLY A O 1
ATOM 784 N N . ILE A 1 99 ? 10.991 15.421 -2.580 1.00 51.09 99 ILE A N 1
ATOM 785 C CA . ILE A 1 99 ? 11.213 15.239 -1.133 1.00 51.09 99 ILE A CA 1
ATOM 786 C C . ILE A 1 99 ? 11.040 13.780 -0.715 1.00 51.09 99 ILE A C 1
ATOM 788 O O . ILE A 1 99 ? 11.583 13.378 0.309 1.00 51.09 99 ILE A O 1
ATOM 792 N N . LEU A 1 100 ? 10.294 12.969 -1.471 1.00 48.41 100 LEU A N 1
ATOM 793 C CA . LEU A 1 100 ? 10.271 11.525 -1.256 1.00 48.41 100 LEU A CA 1
ATOM 794 C C . LEU A 1 100 ? 11.543 10.928 -1.895 1.00 48.41 100 LEU A C 1
ATOM 796 O O . LEU A 1 100 ? 11.525 10.685 -3.103 1.00 48.41 100 LEU A O 1
ATOM 800 N N . PRO A 1 101 ? 12.647 10.674 -1.150 1.00 45.06 101 PRO A N 1
ATOM 801 C CA . PRO A 1 101 ? 13.792 9.985 -1.728 1.00 45.06 101 PRO A CA 1
ATOM 802 C C . PRO A 1 101 ? 13.286 8.636 -2.206 1.00 45.06 101 PRO A C 1
ATOM 804 O O . PRO A 1 101 ? 12.719 7.910 -1.389 1.00 45.06 101 PRO A O 1
ATOM 807 N N . GLY A 1 102 ? 13.440 8.366 -3.509 1.00 47.03 102 GLY A N 1
ATOM 808 C CA . GLY A 1 102 ? 12.898 7.211 -4.222 1.00 47.03 102 GLY A CA 1
ATOM 809 C C . GLY A 1 102 ? 12.788 6.003 -3.307 1.00 47.03 102 GLY A C 1
ATOM 810 O O . GLY A 1 102 ? 13.769 5.296 -3.063 1.00 47.03 102 GLY A O 1
ATOM 811 N N . ILE A 1 103 ? 11.601 5.820 -2.718 1.00 44.19 103 ILE A N 1
ATOM 812 C CA . ILE A 1 103 ? 11.349 4.723 -1.799 1.00 44.19 103 ILE A CA 1
ATOM 813 C C . ILE A 1 103 ? 11.275 3.509 -2.706 1.00 44.19 103 ILE A C 1
ATOM 815 O O . ILE A 1 103 ? 10.227 3.126 -3.213 1.00 44.19 103 ILE A O 1
ATOM 819 N N . THR A 1 104 ? 12.441 2.903 -2.893 1.00 45.72 104 THR A N 1
ATOM 820 C CA . THR A 1 104 ? 12.610 1.493 -3.198 1.00 45.72 104 THR A CA 1
ATOM 821 C C . THR A 1 104 ? 12.140 1.016 -4.570 1.00 45.72 104 THR A C 1
ATOM 823 O O . THR A 1 104 ? 11.470 -0.008 -4.647 1.00 45.72 104 THR A O 1
ATOM 826 N N . GLU A 1 105 ? 12.633 1.619 -5.654 1.00 47.75 105 GLU A N 1
ATOM 827 C CA . GLU A 1 105 ? 12.707 0.900 -6.944 1.00 47.75 105 GLU A CA 1
ATOM 828 C C . GLU A 1 105 ? 13.428 -0.448 -6.760 1.00 47.75 105 GLU A C 1
ATOM 830 O O . GLU A 1 105 ? 12.973 -1.490 -7.223 1.00 47.75 105 GLU A O 1
ATOM 835 N N . GLY A 1 106 ? 14.509 -0.457 -5.968 1.00 45.25 106 GLY A N 1
ATOM 836 C CA . GLY A 1 106 ? 15.283 -1.667 -5.700 1.00 45.25 106 GLY A CA 1
ATOM 837 C C . GLY A 1 106 ? 14.664 -2.644 -4.691 1.00 45.25 106 GLY A C 1
ATOM 838 O O . GLY A 1 106 ? 14.819 -3.848 -4.869 1.00 45.25 106 GLY A O 1
ATOM 839 N N . LYS A 1 107 ? 13.994 -2.189 -3.616 1.00 45.47 107 LYS A N 1
ATOM 840 C CA . LYS A 1 107 ? 13.507 -3.123 -2.569 1.00 45.47 107 LYS A CA 1
ATOM 841 C C . LYS A 1 107 ? 12.128 -3.710 -2.866 1.00 45.47 107 LYS A C 1
ATOM 843 O O . LYS A 1 107 ? 11.940 -4.884 -2.568 1.00 45.47 107 LYS A O 1
ATOM 848 N N . VAL A 1 108 ? 11.200 -2.949 -3.460 1.00 49.56 108 VAL A N 1
ATOM 849 C CA . VAL A 1 108 ? 9.876 -3.485 -3.835 1.00 49.56 108 VAL A CA 1
ATOM 850 C C . VAL A 1 108 ? 10.045 -4.540 -4.918 1.00 49.56 108 VAL A C 1
ATOM 852 O O . VAL A 1 108 ? 9.524 -5.642 -4.778 1.00 49.56 108 VAL A O 1
ATOM 855 N N . LEU A 1 109 ? 10.861 -4.257 -5.938 1.00 47.38 109 LEU A N 1
ATOM 856 C CA . LEU A 1 109 ? 11.121 -5.228 -6.992 1.00 47.38 109 LEU A CA 1
ATOM 857 C C . LEU A 1 109 ? 11.867 -6.462 -6.468 1.00 47.38 109 LEU A C 1
ATOM 859 O O . LEU A 1 109 ? 11.471 -7.571 -6.789 1.00 47.38 109 LEU A O 1
ATOM 863 N N . LYS A 1 110 ? 12.869 -6.297 -5.586 1.00 49.72 110 LYS A N 1
ATOM 864 C CA . LYS A 1 110 ? 13.529 -7.441 -4.924 1.00 49.72 110 LYS A CA 1
ATOM 865 C C . LYS A 1 110 ? 12.565 -8.270 -4.073 1.00 49.72 110 LYS A C 1
ATOM 867 O O . LYS A 1 110 ? 12.732 -9.482 -4.002 1.00 49.72 110 LYS A O 1
ATOM 872 N N . MET A 1 111 ? 11.577 -7.654 -3.419 1.00 47.50 111 MET A N 1
ATOM 873 C CA . MET A 1 111 ? 10.532 -8.397 -2.706 1.00 47.50 111 MET A CA 1
ATOM 874 C C . MET A 1 111 ? 9.627 -9.156 -3.673 1.00 47.50 111 MET A C 1
ATOM 876 O O . MET A 1 111 ? 9.382 -10.333 -3.440 1.00 47.50 111 MET A O 1
ATOM 880 N N . ILE A 1 112 ? 9.175 -8.521 -4.757 1.00 48.44 112 ILE A N 1
ATOM 881 C CA . ILE A 1 112 ? 8.337 -9.167 -5.776 1.00 48.44 112 ILE A CA 1
ATOM 882 C C . ILE A 1 112 ? 9.097 -10.320 -6.446 1.00 48.44 112 ILE A C 1
ATOM 884 O O . ILE A 1 112 ? 8.567 -11.423 -6.503 1.00 48.44 112 ILE A O 1
ATOM 888 N N . ASP A 1 113 ? 10.348 -10.115 -6.866 1.00 48.19 113 ASP A N 1
ATOM 889 C CA . ASP A 1 113 ? 11.196 -11.154 -7.470 1.00 48.19 113 ASP A CA 1
ATOM 890 C C . ASP A 1 113 ? 11.416 -12.333 -6.500 1.00 48.19 113 ASP A C 1
ATOM 892 O O . ASP A 1 113 ? 11.357 -13.494 -6.906 1.00 48.19 113 ASP A O 1
ATOM 896 N N . LYS A 1 114 ? 11.593 -12.053 -5.198 1.00 51.25 114 LYS A N 1
ATOM 897 C CA . LYS A 1 114 ? 11.749 -13.085 -4.161 1.00 51.25 114 LYS A CA 1
ATOM 898 C C . LYS A 1 114 ? 10.445 -13.838 -3.868 1.00 51.25 114 LYS A C 1
ATOM 900 O O . LYS A 1 114 ? 10.487 -15.045 -3.661 1.00 51.25 114 LYS A O 1
ATOM 905 N N . VAL A 1 115 ? 9.299 -13.153 -3.851 1.00 54.09 115 VAL A N 1
ATOM 906 C CA . VAL A 1 115 ? 7.971 -13.765 -3.642 1.00 54.09 115 VAL A CA 1
ATOM 907 C C . VAL A 1 115 ? 7.547 -14.595 -4.851 1.00 54.09 115 VAL A C 1
ATOM 909 O O . VAL A 1 115 ? 6.998 -15.678 -4.682 1.00 54.09 115 VAL A O 1
ATOM 912 N N . LEU A 1 116 ? 7.853 -14.134 -6.066 1.00 51.81 116 LEU A N 1
ATOM 913 C CA . LEU A 1 116 ? 7.606 -14.873 -7.305 1.00 51.81 116 LEU A CA 1
ATOM 914 C C . LEU A 1 116 ? 8.558 -16.064 -7.498 1.00 51.81 116 LEU A C 1
ATOM 916 O O . LEU A 1 116 ? 8.491 -16.725 -8.530 1.00 51.81 116 LEU A O 1
ATOM 920 N N . GLY A 1 117 ? 9.447 -16.346 -6.537 1.00 41.25 117 GLY A N 1
ATOM 921 C CA . GLY A 1 117 ? 10.354 -17.487 -6.615 1.00 41.25 117 GLY A CA 1
ATOM 922 C C . GLY A 1 117 ? 11.310 -17.404 -7.801 1.00 41.25 117 GLY A C 1
ATOM 923 O O . GLY A 1 117 ? 11.782 -18.437 -8.272 1.00 41.25 117 GLY A O 1
ATOM 924 N N . ARG A 1 118 ? 11.619 -16.190 -8.286 1.00 41.91 118 ARG A N 1
ATOM 925 C CA . ARG A 1 118 ? 12.648 -15.963 -9.305 1.00 41.91 118 ARG A CA 1
ATOM 926 C C . ARG A 1 118 ? 14.013 -16.088 -8.628 1.00 41.91 118 ARG A C 1
ATOM 928 O O . ARG A 1 118 ? 14.750 -15.124 -8.448 1.00 41.91 118 ARG A O 1
ATOM 935 N N . ASN A 1 119 ? 14.298 -17.295 -8.151 1.00 42.72 119 ASN A N 1
ATOM 936 C CA . ASN A 1 119 ? 15.591 -17.667 -7.624 1.00 42.72 119 ASN A CA 1
ATOM 937 C C . ASN A 1 119 ? 16.602 -17.456 -8.748 1.00 42.72 119 ASN A C 1
ATOM 939 O O . ASN A 1 119 ? 16.399 -17.919 -9.870 1.00 42.72 119 ASN A O 1
ATOM 943 N N . ASN A 1 120 ? 17.670 -16.725 -8.439 1.00 44.31 120 ASN A N 1
ATOM 944 C CA . ASN A 1 120 ? 18.850 -16.617 -9.283 1.00 44.31 120 ASN A CA 1
ATOM 945 C C . ASN A 1 120 ? 19.503 -18.006 -9.372 1.00 44.31 120 ASN A C 1
ATOM 947 O O . ASN A 1 120 ? 20.483 -18.284 -8.686 1.00 44.31 120 ASN A O 1
ATOM 951 N N . GLU A 1 121 ? 18.917 -18.912 -10.148 1.00 36.59 121 GLU A N 1
ATOM 952 C CA . GLU A 1 121 ? 19.569 -20.155 -10.521 1.00 36.59 121 GLU A CA 1
ATOM 953 C C . GLU A 1 121 ? 20.728 -19.847 -11.479 1.00 36.59 121 GLU A C 1
ATOM 955 O O . GLU A 1 121 ? 20.628 -18.925 -12.293 1.00 36.59 121 GLU A O 1
ATOM 960 N N . PRO A 1 122 ? 21.829 -20.614 -11.427 1.00 44.09 122 PRO A N 1
ATOM 961 C CA . PRO A 1 122 ? 23.021 -20.385 -12.247 1.00 44.09 122 PRO A CA 1
ATOM 962 C C . PRO A 1 122 ? 22.772 -20.431 -13.768 1.00 44.09 122 PRO A C 1
ATOM 964 O O . PRO A 1 122 ? 23.555 -19.847 -14.516 1.00 44.09 122 PRO A O 1
ATOM 967 N N . PHE A 1 123 ? 21.653 -21.000 -14.239 1.00 39.03 123 PHE A N 1
ATOM 968 C CA . PHE A 1 123 ? 21.190 -20.882 -15.636 1.00 39.03 123 PHE A CA 1
ATOM 969 C C . PHE A 1 123 ? 20.869 -19.433 -16.061 1.00 39.03 123 PHE A C 1
ATOM 971 O O . PHE A 1 123 ? 20.859 -19.098 -17.250 1.00 39.03 123 PHE A O 1
ATOM 978 N N . GLY A 1 124 ? 20.648 -18.546 -15.090 1.00 50.38 124 GLY A N 1
ATOM 979 C CA . GLY A 1 124 ? 20.478 -17.116 -15.299 1.00 50.38 124 GLY A CA 1
ATOM 980 C C . GLY A 1 124 ? 21.751 -16.407 -15.759 1.00 50.38 124 GLY A C 1
ATOM 981 O O . GLY A 1 124 ? 21.634 -15.394 -16.433 1.00 50.38 124 GLY A O 1
ATOM 982 N N . ASN A 1 125 ? 22.952 -16.920 -15.463 1.00 61.41 125 ASN A N 1
ATOM 983 C CA . ASN A 1 125 ? 24.198 -16.215 -15.790 1.00 61.41 125 ASN A CA 1
ATOM 984 C C . ASN A 1 125 ? 24.551 -16.295 -17.279 1.00 61.41 125 ASN A C 1
ATOM 986 O O . ASN A 1 125 ? 24.949 -15.288 -17.858 1.00 61.41 125 ASN A O 1
ATOM 990 N N . GLU A 1 126 ? 24.373 -17.453 -17.919 1.00 67.69 126 GLU A N 1
ATOM 991 C CA . GLU A 1 126 ? 24.640 -17.596 -19.358 1.00 67.69 126 GLU A CA 1
ATOM 992 C C . GLU A 1 126 ? 23.608 -16.847 -20.199 1.00 67.69 126 GLU A C 1
ATOM 994 O O . GLU A 1 126 ? 23.968 -16.095 -21.103 1.00 67.69 126 GLU A O 1
ATOM 999 N N . THR A 1 127 ? 22.324 -16.992 -19.864 1.00 72.12 127 THR A N 1
ATOM 1000 C CA . THR A 1 127 ? 21.245 -16.250 -20.531 1.00 72.12 127 THR A CA 1
ATOM 1001 C C . THR A 1 127 ? 21.395 -14.746 -20.307 1.00 72.12 127 THR A C 1
ATOM 1003 O O . THR A 1 127 ? 21.275 -13.975 -21.257 1.00 72.12 127 THR A O 1
ATOM 1006 N N . ALA A 1 128 ? 21.752 -14.310 -19.094 1.00 69.69 128 ALA A N 1
ATOM 1007 C CA . ALA A 1 128 ? 22.094 -12.920 -18.810 1.00 69.69 128 ALA A CA 1
ATOM 1008 C C . ALA A 1 128 ? 23.276 -12.430 -19.652 1.00 69.69 128 ALA A C 1
ATOM 1010 O O . ALA A 1 128 ? 23.179 -11.355 -20.238 1.00 69.69 128 ALA A O 1
ATOM 1011 N N . ALA A 1 129 ? 24.357 -13.205 -19.742 1.00 76.38 129 ALA A N 1
ATOM 1012 C CA . ALA A 1 129 ? 25.529 -12.834 -20.522 1.00 76.38 129 ALA A CA 1
ATOM 1013 C C . ALA A 1 129 ? 25.205 -12.734 -22.022 1.00 76.38 129 ALA A C 1
ATOM 1015 O O . ALA A 1 129 ? 25.622 -11.780 -22.676 1.00 76.38 129 ALA A O 1
ATOM 1016 N N . GLN A 1 130 ? 24.417 -13.667 -22.566 1.00 79.19 130 GLN A N 1
ATOM 1017 C CA . GLN A 1 130 ? 23.954 -13.614 -23.958 1.00 79.19 130 GLN A CA 1
ATOM 1018 C C . GLN A 1 130 ? 23.084 -12.382 -24.222 1.00 79.19 130 GLN A C 1
ATOM 1020 O O . GLN A 1 130 ? 23.272 -11.694 -25.226 1.00 79.19 130 GLN A O 1
ATOM 1025 N N . ILE A 1 131 ? 22.170 -12.072 -23.300 1.00 77.19 131 ILE A N 1
ATOM 1026 C CA . ILE A 1 131 ? 21.348 -10.862 -23.345 1.00 77.19 131 ILE A CA 1
ATOM 1027 C C . ILE A 1 131 ? 22.242 -9.613 -23.334 1.00 77.19 131 ILE A C 1
ATOM 1029 O O . ILE A 1 131 ? 22.037 -8.710 -24.140 1.00 77.19 131 ILE A O 1
ATOM 1033 N N . ASP A 1 132 ? 23.278 -9.578 -22.497 1.00 80.31 132 ASP A N 1
ATOM 1034 C CA . ASP A 1 132 ? 24.188 -8.433 -22.405 1.00 80.31 132 ASP A CA 1
ATOM 1035 C C . ASP A 1 132 ? 24.996 -8.233 -23.686 1.00 80.31 132 ASP A C 1
ATOM 1037 O O . ASP A 1 132 ? 25.139 -7.103 -24.157 1.00 80.31 132 ASP A O 1
ATOM 1041 N N . VAL A 1 133 ? 25.489 -9.318 -24.288 1.00 83.44 133 VAL A N 1
ATOM 1042 C CA . VAL A 1 133 ? 26.167 -9.269 -25.591 1.00 83.44 133 VAL A CA 1
ATOM 1043 C C . VAL A 1 133 ? 25.213 -8.761 -26.673 1.00 83.44 133 VAL A C 1
ATOM 1045 O O . VAL A 1 133 ? 25.594 -7.901 -27.468 1.00 83.44 133 VAL A O 1
ATOM 1048 N N . HIS A 1 134 ? 23.966 -9.238 -26.680 1.00 84.19 134 HIS A N 1
ATOM 1049 C CA . HIS A 1 134 ? 22.960 -8.823 -27.655 1.00 84.19 134 HIS A CA 1
ATOM 1050 C C . HIS A 1 134 ? 22.619 -7.330 -27.542 1.00 84.19 134 HIS A C 1
ATOM 1052 O O . HIS A 1 134 ? 22.640 -6.618 -28.547 1.00 84.19 134 HIS A O 1
ATOM 1058 N N . ILE A 1 135 ? 22.386 -6.829 -26.324 1.00 81.94 135 ILE A N 1
ATOM 1059 C CA . ILE A 1 135 ? 22.106 -5.405 -26.076 1.00 81.94 135 ILE A CA 1
ATOM 1060 C C . ILE A 1 135 ? 23.299 -4.546 -26.480 1.00 81.94 135 ILE A C 1
ATOM 1062 O O . ILE A 1 135 ? 23.120 -3.535 -27.158 1.00 81.94 135 ILE A O 1
ATOM 1066 N N . LYS A 1 136 ? 24.523 -4.939 -26.092 1.00 84.81 136 LYS A N 1
ATOM 1067 C CA . LYS A 1 136 ? 25.741 -4.223 -26.496 1.00 84.81 136 LYS A CA 1
ATOM 1068 C C . LYS A 1 136 ? 25.823 -4.121 -28.012 1.00 84.81 136 LYS A C 1
ATOM 1070 O O . LYS A 1 136 ? 26.079 -3.040 -28.526 1.00 84.81 136 LYS A O 1
ATOM 1075 N N . HIS A 1 137 ? 25.569 -5.215 -28.727 1.00 85.06 137 HIS A N 1
ATOM 1076 C CA . HIS A 1 137 ? 25.612 -5.219 -30.184 1.00 85.06 137 HIS A CA 1
ATOM 1077 C C . HIS A 1 137 ? 24.564 -4.280 -30.803 1.00 85.06 137 HIS A C 1
ATOM 1079 O O . HIS A 1 137 ? 24.902 -3.503 -31.693 1.00 85.06 137 HIS A O 1
ATOM 1085 N N . GLN A 1 138 ? 23.324 -4.294 -30.302 1.00 82.31 138 GLN A N 1
ATOM 1086 C CA . GLN A 1 138 ? 22.272 -3.379 -30.760 1.00 82.31 138 GLN A CA 1
ATOM 1087 C C . GLN A 1 138 ? 22.639 -1.915 -30.501 1.00 82.31 138 GLN A C 1
ATOM 1089 O O . GLN A 1 138 ? 22.587 -1.096 -31.416 1.00 82.31 138 GLN A O 1
ATOM 1094 N N . LEU A 1 139 ? 23.069 -1.585 -29.280 1.00 82.69 139 LEU A N 1
ATOM 1095 C CA . LEU A 1 139 ? 23.437 -0.218 -28.915 1.00 82.69 139 LEU A CA 1
ATOM 1096 C C . LEU A 1 139 ? 24.662 0.270 -29.692 1.00 82.69 139 LEU A C 1
ATOM 1098 O O . LEU A 1 139 ? 24.647 1.394 -30.178 1.00 82.69 139 LEU A O 1
ATOM 1102 N N . PHE A 1 140 ? 25.693 -0.561 -29.867 1.00 85.12 140 PHE A N 1
ATOM 1103 C CA . PHE A 1 140 ? 26.928 -0.169 -30.559 1.00 85.12 140 PHE A CA 1
ATOM 1104 C C . PHE A 1 140 ? 26.767 -0.045 -32.075 1.00 85.12 140 PHE A C 1
ATOM 1106 O O . PHE A 1 140 ? 27.579 0.614 -32.719 1.00 85.12 140 PHE A O 1
ATOM 1113 N N . LYS A 1 141 ? 25.719 -0.645 -32.648 1.00 81.94 141 LYS A N 1
ATOM 1114 C CA . LYS A 1 141 ? 25.352 -0.455 -34.056 1.00 81.94 141 LYS A CA 1
ATOM 1115 C C . LYS A 1 141 ? 24.856 0.969 -34.333 1.00 81.94 141 LYS A C 1
ATOM 1117 O O . LYS A 1 141 ? 25.063 1.470 -35.433 1.00 81.94 141 LYS A O 1
ATOM 1122 N N . VAL A 1 142 ? 24.214 1.603 -33.348 1.00 77.62 142 VAL A N 1
ATOM 1123 C CA . VAL A 1 142 ? 23.671 2.970 -33.446 1.00 77.62 142 VAL A CA 1
ATOM 1124 C C . VAL A 1 142 ? 24.629 3.998 -32.828 1.00 77.62 142 VAL A C 1
ATOM 1126 O O . VAL A 1 142 ? 24.858 5.058 -33.403 1.00 77.62 142 VAL A O 1
ATOM 1129 N N . PHE A 1 143 ? 25.235 3.672 -31.685 1.00 81.62 143 PHE A N 1
ATOM 1130 C CA . PHE A 1 143 ? 26.174 4.518 -30.950 1.00 81.62 143 PHE A CA 1
ATOM 1131 C C . PHE A 1 143 ? 27.591 3.939 -31.031 1.00 81.62 143 PHE A C 1
ATOM 1133 O O . PHE A 1 143 ? 27.997 3.094 -30.230 1.00 81.62 143 PHE A O 1
ATOM 1140 N N . GLY A 1 144 ? 28.352 4.385 -32.031 1.00 78.12 144 GLY A N 1
ATOM 1141 C CA . GLY A 1 144 ? 29.721 3.922 -32.265 1.00 78.12 144 GLY A CA 1
ATOM 1142 C C . GLY A 1 144 ? 30.783 4.571 -31.371 1.00 78.12 144 GLY A C 1
ATOM 1143 O O . GLY A 1 144 ? 31.921 4.097 -31.363 1.00 78.12 144 GLY A O 1
ATOM 1144 N N . ASP A 1 145 ? 30.439 5.626 -30.628 1.00 81.75 145 ASP A N 1
ATOM 1145 C CA . ASP A 1 145 ? 31.401 6.429 -29.877 1.00 81.75 145 ASP A CA 1
ATOM 1146 C C . ASP A 1 145 ? 31.927 5.722 -28.616 1.00 81.75 145 ASP A C 1
ATOM 1148 O O . ASP A 1 145 ? 31.209 5.009 -27.907 1.00 81.75 145 ASP A O 1
ATOM 1152 N N . ASP A 1 146 ? 33.208 5.939 -28.318 1.00 83.56 146 ASP A N 1
ATOM 1153 C CA . ASP A 1 146 ? 33.889 5.280 -27.197 1.00 83.56 146 ASP A CA 1
ATOM 1154 C C . ASP A 1 146 ? 33.319 5.694 -25.834 1.00 83.56 146 ASP A C 1
ATOM 1156 O O . ASP A 1 146 ? 33.317 4.904 -24.887 1.00 83.56 146 ASP A O 1
ATOM 1160 N N . PHE A 1 147 ? 32.776 6.911 -25.727 1.00 82.19 147 PHE A N 1
ATOM 1161 C CA . PHE A 1 147 ? 32.143 7.391 -24.501 1.00 82.19 147 PHE A CA 1
ATOM 1162 C C . PHE A 1 147 ? 30.889 6.574 -24.163 1.00 82.19 147 PHE A C 1
ATOM 1164 O O . PHE A 1 147 ? 30.771 6.053 -23.051 1.00 82.19 147 PHE A O 1
ATOM 1171 N N . THR A 1 148 ? 29.979 6.409 -25.122 1.00 82.31 148 THR A N 1
ATOM 1172 C CA . THR A 1 148 ? 28.748 5.632 -24.960 1.00 82.31 148 THR A CA 1
ATOM 1173 C C . THR A 1 148 ? 29.066 4.162 -24.730 1.00 82.31 148 THR A C 1
ATOM 1175 O O . THR A 1 148 ? 28.478 3.554 -23.837 1.00 82.31 148 THR A O 1
ATOM 1178 N N . LYS A 1 149 ? 30.068 3.598 -25.419 1.00 84.12 149 LYS A N 1
ATOM 1179 C CA . LYS A 1 149 ? 30.549 2.231 -25.145 1.00 84.12 149 LYS A CA 1
ATOM 1180 C C . LYS A 1 149 ? 31.003 2.049 -23.699 1.00 84.12 149 LYS A C 1
ATOM 1182 O O . LYS A 1 149 ? 30.575 1.105 -23.031 1.00 84.12 149 LYS A O 1
ATOM 1187 N N . ASN A 1 150 ? 31.820 2.970 -23.190 1.00 85.25 150 ASN A N 1
ATOM 1188 C CA . ASN A 1 150 ? 32.286 2.940 -21.803 1.00 85.25 150 ASN A CA 1
ATOM 1189 C C . ASN A 1 150 ? 31.132 3.106 -20.806 1.00 85.25 150 ASN A C 1
ATOM 1191 O O . ASN A 1 150 ? 31.093 2.415 -19.787 1.00 85.25 150 ASN A O 1
ATOM 1195 N N . LYS A 1 151 ? 30.156 3.965 -21.119 1.00 83.94 151 LYS A N 1
ATOM 1196 C CA . LYS A 1 151 ? 28.964 4.192 -20.292 1.00 83.94 151 LYS A CA 1
ATOM 1197 C C . LYS A 1 151 ? 28.031 2.978 -20.261 1.00 83.94 151 LYS A C 1
ATOM 1199 O O . LYS A 1 151 ? 27.562 2.599 -19.195 1.00 83.94 151 LYS A O 1
ATOM 1204 N N . VAL A 1 152 ? 27.806 2.316 -21.393 1.00 84.19 152 VAL A N 1
ATOM 1205 C CA . VAL A 1 152 ? 27.034 1.063 -21.458 1.00 84.19 152 VAL A CA 1
ATOM 1206 C C . VAL A 1 152 ? 27.739 -0.041 -20.667 1.00 84.19 152 VAL A C 1
ATOM 1208 O O . VAL A 1 152 ? 27.099 -0.743 -19.886 1.00 84.19 152 VAL A O 1
ATOM 1211 N N . ASN A 1 153 ? 29.064 -0.165 -20.800 1.00 84.38 153 ASN A N 1
ATOM 1212 C CA . ASN A 1 153 ? 29.840 -1.143 -20.035 1.00 84.38 153 ASN A CA 1
ATOM 1213 C C . ASN A 1 153 ? 29.757 -0.900 -18.520 1.00 84.38 153 ASN A C 1
ATOM 1215 O O . ASN A 1 153 ? 29.605 -1.864 -17.773 1.00 84.38 153 ASN A O 1
ATOM 1219 N N . SER A 1 154 ? 29.802 0.356 -18.060 1.00 82.62 154 SER A N 1
ATOM 1220 C CA . SER A 1 154 ? 29.650 0.666 -16.632 1.00 82.62 154 SER A CA 1
ATOM 1221 C C . SER A 1 154 ? 28.220 0.451 -16.129 1.00 82.62 154 SER A C 1
ATOM 1223 O O . SER A 1 154 ? 28.025 0.019 -14.996 1.00 82.62 154 SER A O 1
ATOM 1225 N N . MET A 1 155 ? 27.213 0.682 -16.973 1.00 80.69 155 MET A N 1
ATOM 1226 C CA . MET A 1 155 ? 25.806 0.457 -16.636 1.00 80.69 155 MET A CA 1
ATOM 1227 C C . MET A 1 155 ? 25.430 -1.023 -16.547 1.00 80.69 155 MET A C 1
ATOM 1229 O O . MET A 1 155 ? 24.587 -1.369 -15.729 1.00 80.69 155 MET A O 1
ATOM 1233 N N . ILE A 1 156 ? 26.058 -1.908 -17.322 1.00 80.56 156 ILE A N 1
ATOM 1234 C CA . ILE A 1 156 ? 25.790 -3.356 -17.244 1.00 80.56 156 ILE A CA 1
ATOM 1235 C C . ILE A 1 156 ? 26.232 -3.948 -15.901 1.00 80.56 156 ILE A C 1
ATOM 1237 O O . ILE A 1 156 ? 25.602 -4.882 -15.413 1.00 80.56 156 ILE A O 1
ATOM 1241 N N . LEU A 1 157 ? 27.252 -3.365 -15.260 1.00 76.75 157 LEU A N 1
ATOM 1242 C CA . LEU A 1 157 ? 27.691 -3.770 -13.919 1.00 76.75 157 LEU A CA 1
ATOM 1243 C C . LEU A 1 157 ? 26.650 -3.460 -12.828 1.00 76.75 157 LEU A C 1
ATOM 1245 O O . LEU A 1 157 ? 26.738 -3.999 -11.728 1.00 76.75 157 LEU A O 1
ATOM 1249 N N . CYS A 1 158 ? 25.676 -2.589 -13.109 1.00 74.00 158 CYS A N 1
ATOM 1250 C CA . CYS A 1 158 ? 24.614 -2.218 -12.183 1.00 74.00 158 CYS A CA 1
ATOM 1251 C C . CYS A 1 158 ? 23.273 -2.804 -12.643 1.00 74.00 158 CYS A C 1
ATOM 1253 O O . CYS A 1 158 ? 22.752 -2.411 -13.684 1.00 74.00 158 CYS A O 1
ATOM 1255 N N . ASP A 1 159 ? 22.650 -3.669 -11.836 1.00 75.12 159 ASP A N 1
ATOM 1256 C CA . ASP A 1 159 ? 21.368 -4.317 -12.175 1.00 75.12 159 ASP A CA 1
ATOM 1257 C C . ASP A 1 159 ? 20.256 -3.333 -12.577 1.00 75.12 159 ASP A C 1
ATOM 1259 O O . ASP A 1 159 ? 19.442 -3.624 -13.456 1.00 75.12 159 ASP A O 1
ATOM 1263 N N . ILE A 1 160 ? 20.201 -2.165 -11.928 1.00 70.19 160 ILE A N 1
ATOM 1264 C CA . ILE A 1 160 ? 19.181 -1.138 -12.192 1.00 70.19 160 ILE A CA 1
ATOM 1265 C C . ILE A 1 160 ? 19.409 -0.533 -13.578 1.00 70.19 160 ILE A C 1
ATOM 1267 O O . ILE A 1 160 ? 18.504 -0.519 -14.413 1.00 70.19 160 ILE A O 1
ATOM 1271 N N . SER A 1 161 ? 20.635 -0.088 -13.846 1.00 74.88 161 SER A N 1
ATOM 1272 C CA . SER A 1 161 ? 20.994 0.523 -15.124 1.00 74.88 161 SER A CA 1
ATOM 1273 C C . SER A 1 161 ? 20.932 -0.489 -16.271 1.00 74.88 161 SER A C 1
ATOM 1275 O O . SER A 1 161 ? 20.510 -0.151 -17.373 1.00 74.88 161 SER A O 1
ATOM 1277 N N . ARG A 1 162 ? 21.252 -1.761 -16.012 1.00 75.00 162 ARG A N 1
ATOM 1278 C CA . ARG A 1 162 ? 21.106 -2.865 -16.966 1.00 75.00 162 ARG A CA 1
ATOM 1279 C C . ARG A 1 162 ? 19.659 -3.043 -17.441 1.00 75.00 162 ARG A C 1
ATOM 1281 O O . ARG A 1 162 ? 19.427 -3.225 -18.634 1.00 75.00 162 ARG A O 1
ATOM 1288 N N . LYS A 1 163 ? 18.673 -2.941 -16.540 1.00 77.75 163 LYS A N 1
ATOM 1289 C CA . LYS A 1 163 ? 17.241 -2.990 -16.904 1.00 77.75 163 LYS A CA 1
ATOM 1290 C C . LYS A 1 163 ? 16.804 -1.796 -17.756 1.00 77.75 163 LYS A C 1
ATOM 1292 O O . LYS A 1 163 ? 15.967 -1.967 -18.638 1.00 77.75 163 LYS A O 1
ATOM 1297 N N . GLN A 1 164 ? 17.383 -0.619 -17.529 1.00 79.81 164 GLN A N 1
ATOM 1298 C CA . GLN A 1 164 ? 17.135 0.561 -18.365 1.00 79.81 164 GLN A CA 1
ATOM 1299 C C . GLN A 1 164 ? 17.733 0.370 -19.767 1.00 79.81 164 GLN A C 1
ATOM 1301 O O . GLN A 1 164 ? 17.046 0.583 -20.763 1.00 79.81 164 GLN A O 1
ATOM 1306 N N . LEU A 1 165 ? 18.970 -0.135 -19.856 1.00 81.69 165 LEU A N 1
ATOM 1307 C CA . LEU A 1 165 ? 19.622 -0.451 -21.132 1.00 81.69 165 LEU A CA 1
ATOM 1308 C C . LEU A 1 165 ? 18.842 -1.480 -21.958 1.00 81.69 165 LEU A C 1
ATOM 1310 O O . LEU A 1 165 ? 18.727 -1.327 -23.167 1.00 81.69 165 LEU A O 1
ATOM 1314 N N . LEU A 1 166 ? 18.262 -2.493 -21.309 1.00 82.25 166 LEU A N 1
ATOM 1315 C CA . LEU A 1 166 ? 17.398 -3.498 -21.940 1.00 82.25 166 LEU A CA 1
ATOM 1316 C C . LEU A 1 166 ? 16.190 -2.900 -22.678 1.00 82.25 166 LEU A C 1
ATOM 1318 O O . LEU A 1 166 ? 15.716 -3.473 -23.658 1.00 82.25 166 LEU A O 1
ATOM 1322 N N . LYS A 1 167 ? 15.678 -1.762 -22.202 1.00 82.31 167 LYS A N 1
ATOM 1323 C CA . LYS A 1 167 ? 14.508 -1.082 -22.771 1.00 82.31 167 LYS A CA 1
ATOM 1324 C C . LYS A 1 167 ? 14.874 -0.043 -23.825 1.00 82.31 167 LYS A C 1
ATOM 1326 O O . LYS A 1 167 ? 14.026 0.288 -24.649 1.00 82.31 167 LYS A O 1
ATOM 1331 N N . MET A 1 168 ? 16.121 0.432 -23.858 1.00 82.00 168 MET A N 1
ATOM 1332 C CA . MET A 1 168 ? 16.554 1.435 -24.838 1.00 82.00 168 MET A CA 1
ATOM 1333 C C . MET A 1 168 ? 16.301 1.014 -26.296 1.00 82.00 168 MET A C 1
ATOM 1335 O O . MET A 1 168 ? 15.739 1.828 -27.026 1.00 82.00 168 MET A O 1
ATOM 1339 N N . PRO A 1 169 ? 16.592 -0.232 -26.735 1.00 83.00 169 PRO A N 1
ATOM 1340 C CA . PRO A 1 169 ? 16.302 -0.661 -28.106 1.00 83.00 169 PRO A CA 1
ATOM 1341 C C . PRO A 1 169 ? 14.814 -0.630 -28.477 1.00 83.00 169 PRO A C 1
ATOM 1343 O O . PRO A 1 169 ? 14.447 -0.625 -29.651 1.00 83.00 169 PRO A O 1
ATOM 1346 N N . GLN A 1 170 ? 13.929 -0.635 -27.478 1.00 82.69 170 GLN A N 1
ATOM 1347 C CA . GLN A 1 170 ? 12.486 -0.608 -27.688 1.00 82.69 170 GLN A CA 1
ATOM 1348 C C . GLN A 1 170 ? 11.935 0.815 -27.832 1.00 82.69 170 GLN A C 1
ATOM 1350 O O . GLN A 1 170 ? 10.826 0.963 -28.355 1.00 82.69 170 GLN A O 1
ATOM 1355 N N . HIS A 1 171 ? 12.704 1.829 -27.417 1.00 83.12 171 HIS A N 1
ATOM 1356 C CA . HIS A 1 171 ? 12.327 3.238 -27.478 1.00 83.12 171 HIS A CA 1
ATOM 1357 C C . HIS A 1 171 ? 12.121 3.697 -28.930 1.00 83.12 171 HIS A C 1
ATOM 1359 O O . HIS A 1 171 ? 12.861 3.294 -29.833 1.00 83.12 171 HIS A O 1
ATOM 1365 N N . SER A 1 172 ? 11.121 4.552 -29.165 1.00 84.44 172 SER A N 1
ATOM 1366 C CA . SER A 1 172 ? 10.749 5.031 -30.508 1.00 84.44 172 SER A CA 1
ATOM 1367 C C . SER A 1 172 ? 11.919 5.694 -31.229 1.00 84.44 172 SER A C 1
ATOM 1369 O O . SER A 1 172 ? 12.187 5.379 -32.387 1.00 84.44 172 SER A O 1
ATOM 1371 N N . ASP A 1 173 ? 12.648 6.553 -30.518 1.00 83.06 173 ASP A N 1
ATOM 1372 C CA . ASP A 1 173 ? 13.758 7.325 -31.082 1.00 83.06 173 ASP A CA 1
ATOM 1373 C C . ASP A 1 173 ? 14.919 6.410 -31.484 1.00 83.06 173 ASP A C 1
ATOM 1375 O O . ASP A 1 173 ? 15.509 6.587 -32.546 1.00 83.06 173 ASP A O 1
ATOM 1379 N N . PHE A 1 174 ? 15.194 5.367 -30.692 1.00 84.19 174 PHE A N 1
ATOM 1380 C CA . PHE A 1 174 ? 16.223 4.385 -31.024 1.00 84.19 174 PHE A CA 1
ATOM 1381 C C . PHE A 1 174 ? 15.854 3.587 -32.280 1.00 84.19 174 PHE A C 1
ATOM 1383 O O . PHE A 1 174 ? 16.674 3.439 -33.184 1.00 84.19 174 PHE A O 1
ATOM 1390 N N . LYS A 1 175 ? 14.603 3.114 -32.377 1.00 85.56 175 LYS A N 1
ATOM 1391 C CA . LYS A 1 175 ? 14.113 2.403 -33.570 1.00 85.56 175 LYS A CA 1
ATOM 1392 C C . LYS A 1 175 ? 14.176 3.277 -34.816 1.00 85.56 175 LYS A C 1
ATOM 1394 O O . LYS A 1 175 ? 14.570 2.795 -35.876 1.00 85.56 175 LYS A O 1
ATOM 1399 N N . LEU A 1 176 ? 13.821 4.556 -34.685 1.00 83.88 176 LEU A N 1
ATOM 1400 C CA . LEU A 1 176 ? 13.911 5.518 -35.778 1.00 83.88 176 LEU A CA 1
ATOM 1401 C C . LEU A 1 176 ? 15.364 5.682 -36.240 1.00 83.88 176 LEU A C 1
ATOM 1403 O O . LEU A 1 176 ? 15.623 5.649 -37.442 1.00 83.88 176 LEU A O 1
ATOM 1407 N N . MET A 1 177 ? 16.316 5.798 -35.310 1.00 82.19 177 MET A N 1
ATOM 1408 C CA . MET A 1 177 ? 17.746 5.891 -35.627 1.00 82.19 177 MET A CA 1
ATOM 1409 C C . MET A 1 177 ? 18.291 4.625 -36.296 1.00 82.19 177 MET A C 1
ATOM 1411 O O . MET A 1 177 ? 19.026 4.717 -37.279 1.00 82.19 177 MET A O 1
ATOM 1415 N N . GLU A 1 178 ? 17.909 3.443 -35.806 1.00 82.94 178 GLU A N 1
ATOM 1416 C CA . GLU A 1 178 ? 18.339 2.175 -36.397 1.00 82.94 178 GLU A CA 1
ATOM 1417 C C . GLU A 1 178 ? 17.806 2.008 -37.830 1.00 82.94 178 GLU A C 1
ATOM 1419 O O . GLU A 1 178 ? 18.550 1.601 -38.725 1.00 82.94 178 GLU A O 1
ATOM 1424 N N . GLN A 1 179 ? 16.536 2.357 -38.069 1.00 84.75 179 GLN A N 1
ATOM 1425 C CA . GLN A 1 179 ? 15.912 2.274 -39.394 1.00 84.75 179 GLN A CA 1
ATOM 1426 C C . GLN A 1 179 ? 16.497 3.283 -40.384 1.00 84.75 179 GLN A C 1
ATOM 1428 O O . GLN A 1 179 ? 16.723 2.950 -41.547 1.00 84.75 179 GLN A O 1
ATOM 1433 N N . SER A 1 180 ? 16.758 4.507 -39.927 1.00 82.69 180 SER A N 1
ATOM 1434 C CA . SER A 1 180 ? 17.286 5.588 -40.767 1.00 82.69 180 SER A CA 1
ATOM 1435 C C . SER A 1 180 ? 18.801 5.514 -40.990 1.00 82.69 180 SER A C 1
ATOM 1437 O O . SER A 1 180 ? 19.317 6.257 -41.822 1.00 82.69 180 SER A O 1
ATOM 1439 N N . ARG A 1 181 ? 19.517 4.616 -40.291 1.00 76.56 181 ARG A N 1
ATOM 1440 C CA . ARG A 1 181 ? 20.990 4.507 -40.312 1.00 76.56 181 ARG A CA 1
ATOM 1441 C C . ARG A 1 181 ? 21.678 5.860 -40.084 1.00 76.56 181 ARG A C 1
ATOM 1443 O O . ARG A 1 181 ? 22.692 6.158 -40.715 1.00 76.56 181 ARG A O 1
ATOM 1450 N N . ILE A 1 182 ? 21.112 6.692 -39.209 1.00 71.81 182 ILE A N 1
ATOM 1451 C CA . ILE A 1 182 ? 21.697 7.993 -38.879 1.00 71.81 182 ILE A CA 1
ATOM 1452 C C . ILE A 1 182 ? 22.938 7.753 -38.021 1.00 71.81 182 ILE A C 1
ATOM 1454 O O . ILE A 1 182 ? 22.838 7.340 -36.867 1.00 71.81 182 ILE A O 1
ATOM 1458 N N . TYR A 1 183 ? 24.108 8.040 -38.587 1.00 68.81 183 TYR A N 1
ATOM 1459 C CA . TYR A 1 183 ? 25.353 8.129 -37.835 1.00 68.81 183 TYR A CA 1
ATOM 1460 C C . TYR A 1 183 ? 25.451 9.534 -37.245 1.00 68.81 183 TYR A C 1
ATOM 1462 O O . TYR A 1 183 ? 25.533 10.519 -37.976 1.00 68.81 183 TYR A O 1
ATOM 1470 N N . LEU A 1 184 ? 25.381 9.624 -35.920 1.00 72.19 184 LEU A N 1
ATOM 1471 C CA . LEU A 1 184 ? 25.563 10.877 -35.195 1.00 72.19 184 LEU A CA 1
ATOM 1472 C C . LEU A 1 184 ? 27.048 11.105 -34.899 1.00 72.19 184 LEU A C 1
ATOM 1474 O O . LEU A 1 184 ? 27.765 10.163 -34.559 1.00 72.19 184 LEU A O 1
ATOM 1478 N N . ASP A 1 185 ? 27.480 12.364 -34.938 1.00 76.12 185 ASP A N 1
ATOM 1479 C CA . ASP A 1 185 ? 28.780 12.775 -34.403 1.00 76.12 185 ASP A CA 1
ATOM 1480 C C . ASP A 1 185 ? 28.878 12.478 -32.897 1.00 76.12 185 ASP A C 1
ATOM 1482 O O . ASP A 1 185 ? 27.867 12.481 -32.192 1.00 76.12 185 ASP A O 1
ATOM 1486 N N . ASN A 1 186 ? 30.100 12.330 -32.371 1.00 77.75 186 ASN A N 1
ATOM 1487 C CA . ASN A 1 186 ? 30.368 11.986 -30.962 1.00 77.75 186 ASN A CA 1
ATOM 1488 C C . ASN A 1 186 ? 29.621 12.860 -29.930 1.00 77.75 186 ASN A C 1
ATOM 1490 O O . ASN A 1 186 ? 29.271 12.392 -28.848 1.00 77.75 186 ASN A O 1
ATOM 1494 N N . TYR A 1 187 ? 29.399 14.147 -30.222 1.00 79.12 187 TYR A N 1
ATOM 1495 C CA . TYR A 1 187 ? 28.646 15.027 -29.321 1.00 79.12 187 TYR A CA 1
ATOM 1496 C C . TYR A 1 187 ? 27.139 14.755 -29.390 1.00 79.12 187 TYR A C 1
ATOM 1498 O O . TYR A 1 187 ? 26.479 14.620 -28.358 1.00 79.12 187 TYR A O 1
ATOM 1506 N N . ALA A 1 188 ? 26.595 14.644 -30.603 1.00 79.69 188 ALA A N 1
ATOM 1507 C CA . ALA A 1 188 ? 25.177 14.395 -30.815 1.00 79.69 188 ALA A CA 1
ATOM 1508 C C . ALA A 1 188 ? 24.777 12.995 -30.326 1.00 79.69 188 ALA A C 1
ATOM 1510 O O . ALA A 1 188 ? 23.726 12.850 -29.704 1.00 79.69 188 ALA A O 1
ATOM 1511 N N . SER A 1 189 ? 25.636 11.989 -30.522 1.00 80.25 189 SER A N 1
ATOM 1512 C CA . SER A 1 189 ? 25.422 10.625 -30.033 1.00 80.25 189 SER A CA 1
ATOM 1513 C C . SER A 1 189 ? 25.277 10.598 -28.510 1.00 80.25 189 SER A C 1
ATOM 1515 O O . SER A 1 189 ? 24.311 10.033 -27.998 1.00 80.25 189 SER A O 1
ATOM 1517 N N . LYS A 1 190 ? 26.152 11.311 -27.789 1.00 81.44 190 LYS A N 1
ATOM 1518 C CA . LYS A 1 190 ? 26.091 11.452 -26.331 1.00 81.44 190 LYS A CA 1
ATOM 1519 C C . LYS A 1 190 ? 24.790 12.105 -25.861 1.00 81.44 190 LYS A C 1
ATOM 1521 O O . LYS A 1 190 ? 24.150 11.582 -24.951 1.00 81.44 190 LYS A O 1
ATOM 1526 N N . VAL A 1 191 ? 24.405 13.234 -26.460 1.00 84.12 191 VAL A N 1
ATOM 1527 C CA . VAL A 1 191 ? 23.190 13.973 -26.067 1.00 84.12 191 VAL A CA 1
ATOM 1528 C C . VAL A 1 191 ? 21.938 13.136 -26.321 1.00 84.12 191 VAL A C 1
ATOM 1530 O O . VAL A 1 191 ? 21.062 13.059 -25.462 1.00 84.12 191 VAL A O 1
ATOM 1533 N N . VAL A 1 192 ? 21.862 12.464 -27.472 1.00 85.06 192 VAL A N 1
ATOM 1534 C CA . VAL A 1 192 ? 20.718 11.615 -27.825 1.00 85.06 192 VAL A CA 1
ATOM 1535 C C . VAL A 1 192 ? 20.657 10.370 -26.940 1.00 85.06 192 VAL A C 1
ATOM 1537 O O . VAL A 1 192 ? 19.583 10.039 -26.443 1.00 85.06 192 VAL A O 1
ATOM 1540 N N . PHE A 1 193 ? 21.791 9.719 -26.667 1.00 85.50 193 PHE A N 1
ATOM 1541 C CA . PHE A 1 193 ? 21.849 8.585 -25.742 1.00 85.50 193 PHE A CA 1
ATOM 1542 C C . PHE A 1 193 ? 21.377 8.977 -24.336 1.00 85.50 193 PHE A C 1
ATOM 1544 O O . PHE A 1 193 ? 20.567 8.273 -23.736 1.00 85.50 193 PHE A O 1
ATOM 1551 N N . GLU A 1 194 ? 21.854 10.110 -23.810 1.00 86.12 194 GLU A N 1
ATOM 1552 C CA . GLU A 1 194 ? 21.441 10.618 -22.498 1.00 86.12 194 GLU A CA 1
ATOM 1553 C C . GLU A 1 194 ? 19.958 10.968 -22.449 1.00 86.12 194 GLU A C 1
ATOM 1555 O O . GLU A 1 194 ? 19.297 10.625 -21.470 1.00 86.12 194 GLU A O 1
ATOM 1560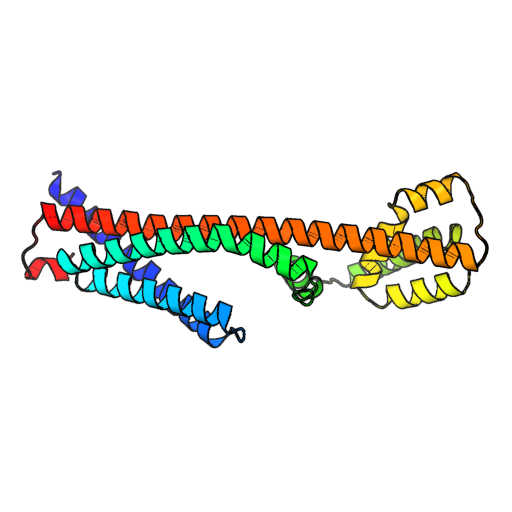 N N . LYS A 1 195 ? 19.429 11.568 -23.518 1.00 86.12 195 LYS A N 1
ATOM 1561 C CA . LYS A 1 195 ? 18.005 11.869 -23.643 1.00 86.12 195 LYS A CA 1
ATOM 1562 C C . LYS A 1 195 ? 17.151 10.597 -23.634 1.00 86.12 195 LYS A C 1
ATOM 1564 O O . LYS A 1 195 ? 16.264 10.488 -22.798 1.00 86.12 195 LYS A O 1
ATOM 1569 N N . ILE A 1 196 ? 17.459 9.612 -24.484 1.00 85.38 196 ILE A N 1
ATOM 1570 C CA . ILE A 1 196 ? 16.713 8.340 -24.539 1.00 85.38 196 ILE A CA 1
ATOM 1571 C C . ILE A 1 196 ? 16.783 7.623 -23.190 1.00 85.38 196 ILE A C 1
ATOM 1573 O O . ILE A 1 196 ? 15.783 7.100 -22.708 1.00 85.38 196 ILE A O 1
ATOM 1577 N N . LEU A 1 197 ? 17.956 7.600 -22.552 1.00 85.50 197 LEU A N 1
ATOM 1578 C CA . LEU A 1 197 ? 18.104 6.984 -21.238 1.00 85.50 197 LEU A CA 1
ATOM 1579 C C . LEU A 1 197 ? 17.259 7.702 -20.175 1.00 85.50 197 LEU A C 1
ATOM 1581 O O . LEU A 1 197 ? 16.665 7.047 -19.319 1.00 85.50 197 LEU A O 1
ATOM 1585 N N . GLN A 1 198 ? 17.202 9.034 -20.221 1.00 85.69 198 GLN A N 1
ATOM 1586 C CA . GLN A 1 198 ? 16.372 9.831 -19.324 1.00 85.69 198 GLN A CA 1
ATOM 1587 C C . GLN A 1 198 ? 14.877 9.598 -19.570 1.00 85.69 198 GLN A C 1
ATOM 1589 O O . GLN A 1 198 ? 14.132 9.481 -18.599 1.00 85.69 198 GLN A O 1
ATOM 1594 N N . ASP A 1 199 ? 14.450 9.481 -20.826 1.00 84.31 199 ASP A N 1
ATOM 1595 C CA . ASP A 1 199 ? 13.059 9.203 -21.193 1.00 84.31 199 ASP A CA 1
ATOM 1596 C C . ASP A 1 199 ? 12.641 7.797 -20.731 1.00 84.31 199 ASP A C 1
ATOM 1598 O O . ASP A 1 199 ? 11.659 7.658 -20.004 1.00 84.31 199 ASP A O 1
ATOM 1602 N N . VAL A 1 200 ? 13.460 6.770 -20.997 1.00 82.69 200 VAL A N 1
ATOM 1603 C CA . VAL A 1 200 ? 13.243 5.399 -20.488 1.00 82.69 200 VAL A CA 1
ATOM 1604 C C . VAL A 1 200 ? 13.167 5.376 -18.961 1.00 82.69 200 VAL A C 1
ATOM 1606 O O . VAL A 1 200 ? 12.319 4.699 -18.377 1.00 82.69 200 VAL A O 1
ATOM 1609 N N . ARG A 1 201 ? 14.051 6.119 -18.289 1.00 80.88 201 ARG A N 1
ATOM 1610 C CA . ARG A 1 201 ? 14.039 6.225 -16.829 1.00 80.88 201 ARG A CA 1
ATOM 1611 C C . ARG A 1 201 ? 12.762 6.897 -16.328 1.00 80.88 201 ARG A C 1
ATOM 1613 O O . ARG A 1 201 ? 12.186 6.433 -15.349 1.00 80.88 201 ARG A O 1
ATOM 1620 N N . ARG A 1 202 ? 12.315 7.963 -16.990 1.00 80.12 202 ARG A N 1
ATOM 1621 C CA . ARG A 1 202 ? 11.095 8.690 -16.635 1.00 80.12 202 ARG A CA 1
ATOM 1622 C C . ARG A 1 202 ? 9.850 7.828 -16.824 1.00 80.12 202 ARG A C 1
ATOM 1624 O O . ARG A 1 202 ? 8.962 7.880 -15.978 1.00 80.12 202 ARG A O 1
ATOM 1631 N N . ASP A 1 203 ? 9.796 7.031 -17.886 1.00 79.06 203 ASP A N 1
ATOM 1632 C CA . ASP A 1 203 ? 8.698 6.094 -18.134 1.00 79.06 203 ASP A CA 1
ATOM 1633 C C . ASP A 1 203 ? 8.625 5.016 -17.048 1.00 79.06 203 ASP A C 1
ATOM 1635 O O . ASP A 1 203 ? 7.543 4.719 -16.537 1.00 79.06 203 ASP A O 1
ATOM 1639 N N . ASP A 1 204 ? 9.777 4.489 -16.626 1.00 75.06 204 ASP A N 1
ATOM 1640 C CA . ASP A 1 204 ? 9.855 3.535 -15.522 1.00 75.06 204 ASP A CA 1
ATOM 1641 C C . ASP A 1 204 ? 9.434 4.172 -14.194 1.00 75.06 204 ASP A C 1
ATOM 1643 O O . ASP A 1 204 ? 8.568 3.633 -13.504 1.00 75.06 204 ASP A O 1
ATOM 1647 N N . GLU A 1 205 ? 9.974 5.344 -13.853 1.00 74.00 205 GLU A N 1
ATOM 1648 C CA . GLU A 1 205 ? 9.591 6.105 -12.657 1.00 74.00 205 GLU A CA 1
ATOM 1649 C C . GLU A 1 205 ? 8.087 6.439 -12.655 1.00 74.00 205 GLU A C 1
ATOM 1651 O O . GLU A 1 205 ? 7.425 6.357 -11.614 1.00 74.00 205 GLU A O 1
ATOM 1656 N N . CYS A 1 206 ? 7.516 6.749 -13.823 1.00 74.50 206 CYS A N 1
ATOM 1657 C CA . CYS A 1 206 ? 6.089 6.997 -14.005 1.00 74.50 206 CYS A CA 1
ATOM 1658 C C . CYS A 1 206 ? 5.264 5.725 -13.778 1.00 74.50 206 CYS A C 1
ATOM 1660 O O . CYS A 1 206 ? 4.307 5.743 -13.001 1.00 74.50 206 CYS A O 1
ATOM 1662 N N . MET A 1 207 ? 5.654 4.603 -14.387 1.00 72.62 207 MET A N 1
ATOM 1663 C CA . MET A 1 207 ? 4.941 3.334 -14.251 1.00 72.62 207 MET A CA 1
ATOM 1664 C C . MET A 1 207 ? 5.025 2.784 -12.825 1.00 72.62 207 MET A C 1
ATOM 1666 O O . MET A 1 207 ? 4.004 2.406 -12.251 1.00 72.62 207 MET A O 1
ATOM 1670 N N . TYR A 1 208 ? 6.202 2.808 -12.194 1.00 70.38 208 TYR A N 1
ATOM 1671 C CA . TYR A 1 208 ? 6.333 2.480 -10.772 1.00 70.38 208 TYR A CA 1
ATOM 1672 C C . TYR A 1 208 ? 5.532 3.446 -9.905 1.00 70.38 208 TYR A C 1
ATOM 1674 O O . TYR A 1 208 ? 4.908 3.030 -8.928 1.00 70.38 208 TYR A O 1
ATOM 1682 N N . GLY A 1 209 ? 5.501 4.727 -10.272 1.00 68.94 209 GLY A N 1
ATOM 1683 C CA . GLY A 1 209 ? 4.661 5.731 -9.639 1.00 68.94 209 GLY A CA 1
ATOM 1684 C C . GLY A 1 209 ? 3.176 5.373 -9.685 1.00 68.94 209 GLY A C 1
ATOM 1685 O O . GLY A 1 209 ? 2.512 5.466 -8.650 1.00 68.94 209 GLY A O 1
ATOM 1686 N N . LEU A 1 210 ? 2.689 4.925 -10.844 1.00 72.44 210 LEU A N 1
ATOM 1687 C CA . LEU A 1 210 ? 1.304 4.533 -11.095 1.00 72.44 210 LEU A CA 1
ATOM 1688 C C . LEU A 1 210 ? 0.948 3.228 -10.380 1.00 72.44 210 LEU A C 1
ATOM 1690 O O . LEU A 1 210 ? -0.062 3.183 -9.683 1.00 72.44 210 LEU A O 1
ATOM 1694 N N . ILE A 1 211 ? 1.800 2.202 -10.465 1.00 72.44 211 ILE A N 1
ATOM 1695 C CA . ILE A 1 211 ? 1.610 0.923 -9.763 1.00 72.44 211 ILE A CA 1
ATOM 1696 C C . ILE A 1 211 ? 1.616 1.140 -8.248 1.00 72.44 211 ILE A C 1
ATOM 1698 O O . ILE A 1 211 ? 0.737 0.634 -7.553 1.00 72.44 211 ILE A O 1
ATOM 1702 N N . ALA A 1 212 ? 2.562 1.923 -7.721 1.00 71.00 212 ALA A N 1
ATOM 1703 C CA . ALA A 1 212 ? 2.605 2.245 -6.298 1.00 71.00 212 ALA A CA 1
ATOM 1704 C C . ALA A 1 212 ? 1.379 3.063 -5.864 1.00 71.00 212 ALA A C 1
ATOM 1706 O O . ALA A 1 212 ? 0.837 2.821 -4.788 1.00 71.00 212 ALA A O 1
ATOM 1707 N N . GLY A 1 213 ? 0.920 4.005 -6.695 1.00 71.88 213 GLY A N 1
ATOM 1708 C CA . GLY A 1 213 ? -0.297 4.779 -6.442 1.00 71.88 213 GLY A CA 1
ATOM 1709 C C . GLY A 1 2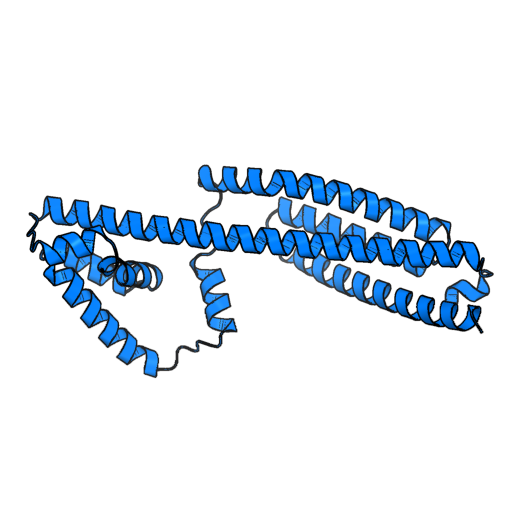13 ? -1.549 3.901 -6.404 1.00 71.88 213 GLY A C 1
ATOM 1710 O O . GLY A 1 213 ? -2.329 3.986 -5.457 1.00 71.88 213 GLY A O 1
ATOM 1711 N N . LEU A 1 214 ? -1.706 3.009 -7.385 1.00 75.25 214 LEU A N 1
ATOM 1712 C CA . LEU A 1 214 ? -2.825 2.071 -7.469 1.00 75.25 214 LEU A CA 1
ATOM 1713 C C . LEU A 1 214 ? -2.801 1.054 -6.319 1.00 75.25 214 LEU A C 1
ATOM 1715 O O . LEU A 1 214 ? -3.830 0.812 -5.693 1.00 75.25 214 LEU A O 1
ATOM 1719 N N . GLY A 1 215 ? -1.625 0.514 -5.989 1.00 75.38 215 GLY A N 1
ATOM 1720 C CA . GLY A 1 215 ? -1.437 -0.397 -4.860 1.00 75.38 215 GLY A CA 1
ATOM 1721 C C . GLY A 1 215 ? -1.761 0.260 -3.518 1.00 75.38 215 GLY A C 1
ATOM 1722 O O . GLY A 1 215 ? -2.468 -0.328 -2.703 1.00 75.38 215 GLY A O 1
ATOM 1723 N N . MET A 1 216 ? -1.318 1.505 -3.310 1.00 75.88 216 MET A N 1
ATOM 1724 C CA . MET A 1 216 ? -1.654 2.272 -2.108 1.00 75.88 216 MET A CA 1
ATOM 1725 C C . MET A 1 216 ? -3.157 2.571 -2.032 1.00 75.88 216 MET A C 1
ATOM 1727 O O . MET A 1 216 ? -3.756 2.427 -0.969 1.00 75.88 216 MET A O 1
ATOM 1731 N N . GLY A 1 217 ? -3.780 2.933 -3.159 1.00 77.12 217 GLY A N 1
ATOM 1732 C CA . GLY A 1 217 ? -5.225 3.143 -3.248 1.00 77.12 217 GLY A CA 1
ATOM 1733 C C . GLY A 1 217 ? -6.010 1.892 -2.854 1.00 77.12 217 GLY A C 1
ATOM 1734 O O . GLY A 1 217 ? -6.848 1.952 -1.957 1.00 77.12 217 GLY A O 1
ATOM 1735 N N . LEU A 1 218 ? -5.692 0.742 -3.459 1.00 81.44 218 LEU A N 1
ATOM 1736 C CA . LEU A 1 218 ? -6.308 -0.549 -3.129 1.00 81.44 218 LEU A CA 1
ATOM 1737 C C . LEU A 1 218 ? -6.108 -0.929 -1.658 1.00 81.44 218 LEU A C 1
ATOM 1739 O O . LEU A 1 218 ? -7.058 -1.366 -1.010 1.00 81.44 218 LEU A O 1
ATOM 1743 N N . PHE A 1 219 ? -4.906 -0.723 -1.114 1.00 80.81 219 PHE A N 1
ATOM 1744 C CA . PHE A 1 219 ? -4.624 -0.972 0.299 1.00 80.81 219 PHE A CA 1
ATOM 1745 C C . PHE A 1 219 ? -5.504 -0.112 1.216 1.00 80.81 219 PHE A C 1
ATOM 1747 O O . PHE A 1 219 ? -6.100 -0.630 2.159 1.00 80.81 219 PHE A O 1
ATOM 1754 N N . CYS A 1 220 ? -5.647 1.180 0.918 1.00 81.62 220 CYS A N 1
ATOM 1755 C CA . CYS A 1 220 ? -6.524 2.070 1.674 1.00 81.62 220 CYS A CA 1
ATOM 1756 C C . CYS A 1 220 ? -8.005 1.685 1.558 1.00 81.62 220 CYS A C 1
ATOM 1758 O O . CYS A 1 220 ? -8.699 1.699 2.572 1.00 81.62 220 CYS A O 1
ATOM 1760 N N . TYR A 1 221 ? -8.493 1.305 0.371 1.00 85.19 221 TYR A N 1
ATOM 1761 C CA . TYR A 1 221 ? -9.870 0.819 0.207 1.00 85.19 221 TYR A CA 1
ATOM 1762 C C . TYR A 1 221 ? -10.120 -0.467 0.995 1.00 85.19 221 TYR A C 1
ATOM 1764 O O . TYR A 1 221 ? -11.163 -0.608 1.632 1.00 85.19 221 TYR A O 1
ATOM 1772 N N . MET A 1 222 ? -9.154 -1.388 0.994 1.00 87.50 222 MET A N 1
ATOM 1773 C CA . MET A 1 222 ? -9.226 -2.613 1.784 1.00 87.50 222 MET A CA 1
ATOM 1774 C C . MET A 1 222 ? -9.252 -2.299 3.284 1.00 87.50 222 MET A C 1
ATOM 1776 O O . MET A 1 222 ? -10.097 -2.833 3.997 1.00 87.50 222 MET A O 1
ATOM 1780 N N . LEU A 1 223 ? -8.384 -1.400 3.763 1.00 85.75 223 LEU A N 1
ATOM 1781 C CA . LEU A 1 223 ? -8.361 -1.005 5.171 1.00 85.75 223 LEU A CA 1
ATOM 1782 C C . LEU A 1 223 ? -9.663 -0.308 5.584 1.00 85.75 223 LEU A C 1
ATOM 1784 O O . LEU A 1 223 ? -10.233 -0.640 6.619 1.00 85.75 223 LEU A O 1
ATOM 1788 N N . TYR A 1 224 ? -10.177 0.592 4.744 1.00 86.50 224 TYR A N 1
ATOM 1789 C CA . TYR A 1 224 ? -11.480 1.225 4.940 1.00 86.50 224 TYR A CA 1
ATOM 1790 C C . TYR A 1 224 ? -12.605 0.185 5.037 1.00 86.50 224 TYR A C 1
ATOM 1792 O O . TYR A 1 224 ? -13.411 0.233 5.965 1.00 86.50 224 TYR A O 1
ATOM 1800 N N . GLY A 1 225 ? -12.632 -0.789 4.122 1.00 89.38 225 GLY A N 1
ATOM 1801 C CA . GLY A 1 225 ? -13.608 -1.878 4.131 1.00 89.38 225 GLY A CA 1
ATOM 1802 C C . GLY A 1 225 ? -13.532 -2.739 5.394 1.00 89.38 225 GLY A C 1
ATOM 1803 O O . GLY A 1 225 ? -14.568 -3.087 5.954 1.00 89.38 225 GLY A O 1
ATOM 1804 N N . LEU A 1 226 ? -12.323 -3.030 5.883 1.00 89.38 226 LEU A N 1
ATOM 1805 C CA . LEU A 1 226 ? -12.110 -3.789 7.119 1.00 89.38 226 LEU A CA 1
ATOM 1806 C C . LEU A 1 226 ? -12.596 -3.032 8.361 1.00 89.38 226 LEU A C 1
ATOM 1808 O O . LEU A 1 226 ? -13.319 -3.605 9.173 1.00 89.38 226 LEU A O 1
ATOM 1812 N N . ILE A 1 227 ? -12.278 -1.741 8.482 1.00 88.38 227 ILE A N 1
ATOM 1813 C CA . ILE A 1 227 ? -12.754 -0.906 9.598 1.00 88.38 227 ILE A CA 1
ATOM 1814 C C . ILE A 1 227 ? -14.285 -0.769 9.541 1.00 88.38 227 ILE A C 1
ATOM 1816 O O . ILE A 1 227 ? -14.970 -0.836 10.563 1.00 88.38 227 ILE A O 1
ATOM 1820 N N . TYR A 1 228 ? -14.853 -0.609 8.343 1.00 90.75 228 TYR A N 1
ATOM 1821 C CA . TYR A 1 228 ? -16.302 -0.560 8.167 1.00 90.75 228 TYR A CA 1
ATOM 1822 C C . TYR A 1 228 ? -16.974 -1.888 8.547 1.00 90.75 228 TYR A C 1
ATOM 1824 O O . TYR A 1 228 ? -18.035 -1.884 9.177 1.00 90.75 228 TYR A O 1
ATOM 1832 N N . LEU A 1 229 ? -16.354 -3.022 8.212 1.00 90.44 229 LEU A N 1
ATOM 1833 C CA . LEU A 1 229 ? -16.817 -4.344 8.626 1.00 90.44 229 LEU A CA 1
ATOM 1834 C C . LEU A 1 229 ? -16.780 -4.488 10.155 1.00 90.44 229 LEU A C 1
ATOM 1836 O O . LEU A 1 229 ? -17.764 -4.937 10.738 1.00 90.44 229 LEU A O 1
ATOM 1840 N N . GLU A 1 230 ? -15.703 -4.044 10.810 1.00 88.50 230 GLU A N 1
ATOM 1841 C CA . GLU A 1 230 ? -15.580 -4.020 12.276 1.00 88.50 230 GLU A CA 1
ATOM 1842 C C . GLU A 1 230 ? -16.708 -3.189 12.911 1.00 88.50 230 GLU A C 1
ATOM 1844 O O . GLU A 1 230 ? -17.393 -3.653 13.826 1.00 88.50 230 GLU A O 1
ATOM 1849 N N . HIS A 1 231 ? -17.000 -2.010 12.354 1.00 90.69 231 HIS A N 1
ATOM 1850 C CA . HIS A 1 231 ? -18.145 -1.194 12.760 1.00 90.69 231 HIS A CA 1
ATOM 1851 C C . HIS A 1 231 ? -19.491 -1.915 12.564 1.00 90.69 231 HIS A C 1
ATOM 1853 O O . HIS A 1 231 ? -20.339 -1.895 13.459 1.00 90.69 231 HIS A O 1
ATOM 1859 N N . ALA A 1 232 ? -19.711 -2.564 11.417 1.00 90.44 232 ALA A N 1
ATOM 1860 C CA . ALA A 1 232 ? -20.950 -3.288 11.138 1.00 90.44 232 ALA A CA 1
ATOM 1861 C C . ALA A 1 232 ? -21.159 -4.461 12.111 1.00 90.44 232 ALA A C 1
ATOM 1863 O O . ALA A 1 232 ? -22.265 -4.646 12.625 1.00 90.44 232 ALA A O 1
ATOM 1864 N N . MET A 1 233 ? -20.094 -5.204 12.422 1.00 88.88 233 MET A N 1
ATOM 1865 C CA . MET A 1 233 ? -20.126 -6.301 13.390 1.00 88.88 233 MET A CA 1
ATOM 1866 C C . MET A 1 233 ? -20.389 -5.793 14.816 1.00 88.88 233 MET A C 1
ATOM 1868 O O . MET A 1 233 ? -21.213 -6.371 15.525 1.00 88.88 233 MET A O 1
ATOM 1872 N N . LEU A 1 234 ? -19.772 -4.678 15.224 1.00 89.31 234 LEU A N 1
ATOM 1873 C CA . LEU A 1 2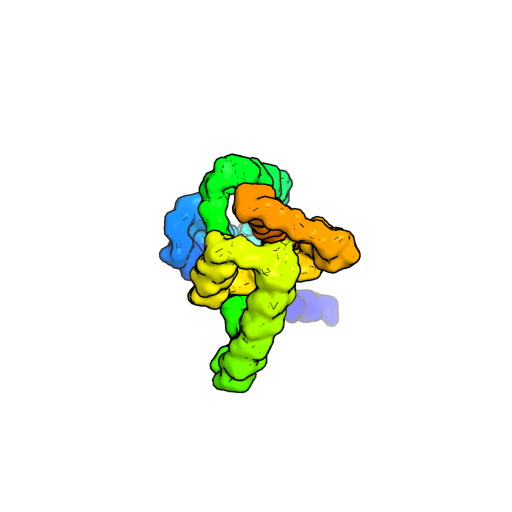34 ? -20.058 -4.027 16.509 1.00 89.31 234 LEU A CA 1
ATOM 1874 C C . LEU A 1 234 ? -21.506 -3.547 16.606 1.00 89.31 234 LEU A C 1
ATOM 1876 O O . LEU A 1 234 ? -22.163 -3.759 17.625 1.00 89.31 234 LEU A O 1
ATOM 1880 N N . LYS A 1 235 ? -22.034 -2.939 15.540 1.00 88.94 235 LYS A N 1
ATOM 1881 C CA . LYS A 1 235 ? -23.432 -2.501 15.480 1.00 88.94 235 LYS A CA 1
ATOM 1882 C C . LYS A 1 235 ? -24.392 -3.685 15.574 1.00 88.94 235 LYS A C 1
ATOM 1884 O O . LYS A 1 235 ? -25.417 -3.582 16.245 1.00 88.94 235 LYS A O 1
ATOM 1889 N N . GLN A 1 236 ? -24.054 -4.811 14.945 1.00 87.50 236 GLN A N 1
ATOM 1890 C CA . GLN A 1 236 ? -24.822 -6.045 15.063 1.00 87.50 236 GLN A CA 1
ATOM 1891 C C . GLN A 1 236 ? -24.810 -6.566 16.508 1.00 87.50 236 GLN A C 1
ATOM 1893 O O . GLN A 1 236 ? -25.884 -6.824 17.051 1.00 87.50 236 GLN A O 1
ATOM 1898 N N . LEU A 1 237 ? -23.642 -6.653 17.154 1.00 86.00 237 LEU A N 1
ATOM 1899 C CA . LEU A 1 237 ? -23.534 -7.044 18.566 1.00 86.00 237 LEU A CA 1
ATOM 1900 C C . LEU A 1 237 ? -24.352 -6.119 19.475 1.00 86.00 237 LEU A C 1
ATOM 1902 O O . LEU A 1 237 ? -25.131 -6.601 20.292 1.00 86.00 237 LEU A O 1
ATOM 1906 N N . TRP A 1 238 ? -24.247 -4.803 19.278 1.00 86.00 238 TRP A N 1
ATOM 1907 C CA . TRP A 1 238 ? -25.027 -3.819 20.026 1.00 86.00 238 TRP A CA 1
ATOM 1908 C C . TRP A 1 238 ? -26.535 -4.000 19.822 1.00 86.00 238 TRP A C 1
ATOM 1910 O O . TRP A 1 238 ? -27.277 -4.074 20.798 1.00 86.00 238 TRP A O 1
ATOM 1920 N N . SER A 1 239 ? -26.998 -4.134 18.573 1.00 84.56 239 SER A N 1
ATOM 1921 C CA . SER A 1 239 ? -28.426 -4.324 18.280 1.00 84.56 239 SER A CA 1
ATOM 1922 C C . SER A 1 239 ? -28.996 -5.561 18.974 1.00 84.56 239 SER A C 1
ATOM 1924 O O . SER A 1 239 ? -30.126 -5.542 19.456 1.00 84.56 239 SER A O 1
ATOM 1926 N N . ILE A 1 240 ? -28.192 -6.620 19.090 1.00 80.69 240 ILE A N 1
ATOM 1927 C CA . ILE A 1 240 ? -28.608 -7.852 19.748 1.00 80.69 240 ILE A CA 1
ATOM 1928 C C . ILE A 1 240 ? -28.558 -7.704 21.271 1.00 80.69 240 ILE A C 1
ATOM 1930 O O . ILE A 1 240 ? -29.485 -8.159 21.936 1.00 80.69 240 ILE A O 1
ATOM 1934 N N . ALA A 1 241 ? -27.561 -7.010 21.826 1.00 79.69 241 ALA A N 1
ATOM 1935 C CA . ALA A 1 241 ? -27.511 -6.691 23.254 1.00 79.69 241 ALA A CA 1
ATOM 1936 C C . ALA A 1 241 ? -28.753 -5.898 23.708 1.00 79.69 241 ALA A C 1
ATOM 1938 O O . ALA A 1 241 ? -29.334 -6.210 24.746 1.00 79.69 241 ALA A O 1
ATOM 1939 N N . VAL A 1 242 ? -29.220 -4.944 22.891 1.00 81.12 242 VAL A N 1
ATOM 1940 C CA . VAL A 1 242 ? -30.446 -4.166 23.152 1.00 81.12 242 VAL A CA 1
ATOM 1941 C C . VAL A 1 242 ? -31.701 -5.045 23.135 1.00 81.12 242 VAL A C 1
ATOM 1943 O O . VAL A 1 242 ? -32.582 -4.871 23.976 1.00 81.12 242 VAL A O 1
ATOM 1946 N N . ILE A 1 243 ? -31.800 -5.984 22.187 1.00 80.38 243 ILE A N 1
ATOM 1947 C CA . ILE A 1 243 ? -32.975 -6.861 22.041 1.00 80.38 243 ILE A CA 1
ATOM 1948 C C . ILE A 1 243 ? -33.020 -7.920 23.146 1.00 80.38 243 ILE A C 1
ATOM 1950 O O . ILE A 1 243 ? -34.078 -8.167 23.719 1.00 80.38 243 ILE A O 1
ATOM 1954 N N . VAL A 1 244 ? -31.886 -8.565 23.427 1.00 74.50 244 VAL A N 1
ATOM 1955 C CA . VAL A 1 244 ? -31.814 -9.695 24.362 1.00 74.50 244 VAL A CA 1
ATOM 1956 C C . VAL A 1 244 ? -31.831 -9.218 25.814 1.00 74.50 244 VAL A C 1
ATOM 1958 O O . VAL A 1 244 ? -32.282 -9.975 26.668 1.00 74.50 244 VAL A O 1
ATOM 1961 N N . LYS A 1 245 ? -31.371 -7.985 26.097 1.00 69.88 245 LYS A N 1
ATOM 1962 C CA . LYS A 1 245 ? -31.151 -7.460 27.458 1.00 69.88 245 LYS A CA 1
ATOM 1963 C C . LYS A 1 245 ? -30.594 -8.544 28.395 1.00 69.88 245 LYS A C 1
ATOM 1965 O O . LYS A 1 245 ? -31.243 -8.868 29.392 1.00 69.88 245 LYS A O 1
ATOM 1970 N N . PRO A 1 246 ? -29.450 -9.171 28.056 1.00 62.28 246 PRO A N 1
ATOM 1971 C CA . PRO A 1 246 ? -28.927 -10.236 28.894 1.00 62.28 246 PRO A CA 1
ATOM 1972 C C . PRO A 1 246 ? -28.714 -9.703 30.318 1.00 62.28 246 PRO A C 1
ATOM 1974 O O . PRO A 1 246 ? -28.320 -8.553 30.509 1.00 62.28 246 PRO A O 1
ATOM 1977 N N . THR A 1 247 ? -29.035 -10.518 31.320 1.00 59.44 247 THR A N 1
ATOM 1978 C CA . THR A 1 247 ? -28.649 -10.297 32.719 1.00 59.44 247 THR A CA 1
ATOM 1979 C C . THR A 1 247 ? -27.121 -10.327 32.847 1.00 59.44 247 THR A C 1
ATOM 1981 O O . THR A 1 247 ? -26.460 -10.941 32.010 1.00 59.44 247 THR A O 1
ATOM 1984 N N . GLU A 1 248 ? -26.545 -9.680 33.873 1.00 57.47 248 GLU A N 1
ATOM 1985 C CA . GLU A 1 248 ? -25.081 -9.609 34.094 1.00 57.47 248 GLU A CA 1
ATOM 1986 C C . GLU A 1 248 ? -24.378 -10.977 33.952 1.00 57.47 248 GLU A C 1
ATOM 1988 O O . GLU A 1 248 ? -23.341 -11.075 33.297 1.00 57.47 248 GLU A O 1
ATOM 1993 N N . GLU A 1 249 ? -25.006 -12.050 34.444 1.00 53.78 249 GLU A N 1
ATOM 1994 C CA . GLU A 1 249 ? -24.506 -13.433 34.370 1.00 53.78 249 GLU A CA 1
ATOM 1995 C C . GLU A 1 249 ? -24.381 -13.994 32.943 1.00 53.78 249 GLU A C 1
ATOM 1997 O O . GLU A 1 249 ? -23.553 -14.865 32.681 1.00 53.78 249 GLU A O 1
ATOM 2002 N N . ASN A 1 250 ? -25.173 -13.493 31.994 1.00 57.81 250 ASN A N 1
ATOM 2003 C CA . ASN A 1 250 ? -25.121 -13.937 30.604 1.00 57.81 250 ASN A CA 1
ATOM 2004 C C . ASN A 1 250 ? -23.998 -13.245 29.816 1.00 57.81 250 ASN A C 1
ATOM 2006 O O . ASN A 1 250 ? -23.507 -13.811 28.841 1.00 57.81 250 ASN A O 1
ATOM 2010 N N . TYR A 1 251 ? -23.535 -12.056 30.219 1.00 54.59 251 TYR A N 1
ATOM 2011 C CA . TYR A 1 251 ? -22.521 -11.322 29.447 1.00 54.59 251 TYR A CA 1
ATOM 2012 C C . TYR A 1 251 ? -21.166 -12.040 29.380 1.00 54.59 251 TYR A C 1
ATOM 2014 O O . TYR A 1 251 ? -20.476 -11.913 28.362 1.00 54.59 251 TYR A O 1
ATOM 2022 N N . SER A 1 252 ? -20.806 -12.812 30.412 1.00 55.34 252 SER A N 1
ATOM 2023 C CA . SER A 1 252 ? -19.569 -13.604 30.465 1.00 55.34 252 SER A CA 1
ATOM 2024 C C . SER A 1 252 ? -19.631 -14.860 29.587 1.00 55.34 252 SER A C 1
ATOM 2026 O O . SER A 1 252 ? -18.638 -15.192 28.938 1.00 55.34 252 SER A O 1
ATOM 2028 N N . ASN A 1 253 ? -20.800 -15.509 29.512 1.00 51.75 253 ASN A N 1
ATOM 2029 C CA . ASN A 1 253 ? -21.013 -16.772 28.793 1.00 51.75 253 ASN A CA 1
ATOM 2030 C C . ASN A 1 253 ? -21.289 -16.618 27.284 1.00 51.75 253 ASN A C 1
ATOM 2032 O O . ASN A 1 253 ? -21.205 -17.613 26.559 1.00 51.75 253 ASN A O 1
ATOM 2036 N N . PHE A 1 254 ? -21.634 -15.409 26.815 1.00 48.28 254 PHE A N 1
ATOM 2037 C CA . PHE A 1 254 ? -21.846 -15.118 25.385 1.00 48.28 254 PHE A CA 1
ATOM 2038 C C . PHE A 1 254 ? -20.557 -14.972 24.576 1.00 48.28 254 PHE A C 1
ATOM 2040 O O . PHE A 1 254 ? -19.493 -15.329 25.111 1.00 48.28 254 PHE A O 1
#

Organism: Caenorhabditis elegans (NCBI:txid6239)

Radius of gyration: 28.35 Å; chains: 1; bounding box: 70×40×75 Å